Protein 1RYO (pdb70)

CATH classification: 3.40.190.10 (+1 more: 3.40.190.10)

Organism: Homo sapiens (NCBI:txid9606)

InterPro domains:
  IPR001156 Transferrin-like domain [PF00405] (25-347)
  IPR001156 Transferrin-like domain [PF00405] (361-683)
  IPR001156 Transferrin-like domain [PR00422] (58-76)
  IPR001156 Transferrin-like domain [PR00422] (76-90)
  IPR001156 Transferrin-like domain [PR00422] (112-124)
  IPR001156 Transferrin-like domain [PR00422] (131-154)
  IPR001156 Transferrin-like domain [PR00422] (165-181)
  IPR001156 Transferrin-like domain [PR00422] (204-225)
  IPR001156 Transferrin-like domain [PR00422] (242-256)
  IPR001156 Transferrin-like domain [PR00422] (258-276)
  IPR001156 Transferrin-like domain [PR00422] (310-328)
  IPR001156 Transferrin-like domain [PR00422] (331-347)
  IPR001156 Transferrin-like domain [PS51408] (25-347)
  IPR001156 Transferrin-like domain [P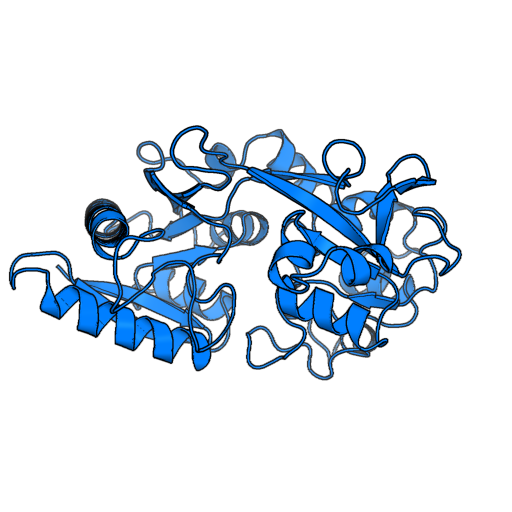S51408] (361-683)
  IPR001156 Transferrin-like domain [SM00094] (25-360)
  IPR001156 Transferrin-like domain [SM00094] (361-687)
  IPR016357 Transferrin [PIRSF002549] (1-696)
  IPR018195 Transferrin family, iron binding site [PS00205] (114-123)
  IPR018195 Transferrin family, iron binding site [PS00206] (207-223)
  IPR018195 Transferrin family, iron binding site [PS00206] (536-551)

Structure (mmCIF, N/CA/C/O backbone):
data_1RYO
#
_entry.id   1RYO
#
_cell.length_a   44.092
_cell.length_b   57.252
_cell.length_c   135.988
_cell.angle_alpha   90.00
_cell.angle_beta   90.00
_cell.angle_gamma   90.00
#
_symmetry.space_group_name_H-M   'P 21 21 21'
#
loop_
_entity.id
_entity.type
_entity.pdbx_description
1 polymer Serotransferrin
2 non-polymer 'OXALATE ION'
3 non-polymer 'FE (III) ION'
4 water water
#
loop_
_atom_site.group_PDB
_atom_site.id
_atom_site.type_symbol
_atom_site.label_atom_id
_atom_site.label_alt_id
_atom_site.label_comp_id
_atom_site.label_asym_id
_atom_site.label_entity_id
_atom_site.label_seq_id
_atom_site.pdbx_PDB_ins_code
_atom_site.Cartn_x
_atom_site.Cartn_y
_atom_site.Cartn_z
_atom_site.occupancy
_atom_site.B_iso_or_equiv
_atom_site.auth_seq_id
_atom_site.auth_comp_id
_atom_site.auth_asym_id
_atom_site.auth_atom_id
_atom_site.pdbx_PDB_model_num
ATOM 1 N N . LYS A 1 4 ? 30.448 29.003 60.654 1.00 18.33 4 LYS A N 1
ATOM 2 C CA . LYS A 1 4 ? 29.546 30.104 60.213 1.00 17.70 4 LYS A CA 1
ATOM 3 C C . LYS A 1 4 ? 30.039 30.750 58.922 1.00 16.63 4 LYS A C 1
ATOM 4 O O . LYS A 1 4 ? 31.021 30.304 58.328 1.00 16.85 4 LYS A O 1
ATOM 10 N N . THR A 1 5 ? 29.354 31.807 58.495 1.00 15.08 5 THR A N 1
ATOM 11 C CA . THR A 1 5 ? 29.707 32.501 57.263 1.00 13.21 5 THR A CA 1
ATOM 12 C C . THR A 1 5 ? 30.223 33.915 57.490 1.00 11.87 5 THR A C 1
ATOM 13 O O . THR A 1 5 ? 29.604 34.712 58.193 1.00 12.13 5 THR A O 1
ATOM 17 N N . VAL A 1 6 ? 31.365 34.216 56.882 1.00 10.03 6 VAL A N 1
ATOM 18 C CA . VAL A 1 6 ? 31.970 35.537 56.978 1.00 8.63 6 VAL A CA 1
ATOM 19 C C . VAL A 1 6 ? 31.497 36.352 55.778 1.00 7.61 6 VAL A C 1
ATOM 20 O O . VAL A 1 6 ? 31.693 35.951 54.627 1.00 7.63 6 VAL A O 1
ATOM 24 N N . ARG A 1 7 ? 30.858 37.486 56.045 1.00 7.06 7 ARG A N 1
ATOM 25 C CA . ARG A 1 7 ? 30.380 38.355 54.981 1.00 7.01 7 ARG A CA 1
ATOM 26 C C . ARG A 1 7 ? 31.522 39.298 54.618 1.00 6.27 7 ARG A C 1
ATOM 27 O O . ARG A 1 7 ? 31.837 40.228 55.367 1.00 6.45 7 ARG A O 1
ATOM 35 N N . TRP A 1 8 ? 32.149 39.044 53.472 1.00 6.00 8 TRP A N 1
ATOM 36 C CA . TRP A 1 8 ? 33.270 39.859 53.022 1.00 5.97 8 TRP A CA 1
ATOM 37 C C . TRP A 1 8 ? 32.791 41.042 52.202 1.00 5.99 8 TRP A C 1
ATOM 38 O O . TRP A 1 8 ? 31.915 40.900 51.350 1.00 7.33 8 TRP A O 1
ATOM 49 N N . CYS A 1 9 ? 33.372 42.211 52.447 1.00 5.47 9 CYS A N 1
ATOM 50 C CA . CYS A 1 9 ? 32.981 43.401 51.710 1.00 6.10 9 CYS A CA 1
ATOM 51 C C . CYS A 1 9 ? 33.894 43.630 50.518 1.00 5.58 9 CYS A C 1
ATOM 52 O O . CYS A 1 9 ? 35.089 43.887 50.679 1.00 6.53 9 CYS A O 1
ATOM 55 N N . ALA A 1 10 ? 33.319 43.520 49.325 1.00 5.86 10 ALA A N 1
ATOM 56 C CA . ALA A 1 10 ? 34.051 43.718 48.080 1.00 5.83 10 ALA A CA 1
ATOM 57 C C . ALA A 1 10 ? 33.729 45.101 47.527 1.00 6.24 10 ALA A C 1
ATOM 58 O O . ALA A 1 10 ? 32.560 45.494 47.462 1.00 7.51 10 ALA A O 1
ATOM 60 N N . VAL A 1 11 ? 34.761 45.831 47.120 1.00 6.01 11 VAL A N 1
ATOM 61 C CA . VAL A 1 11 ? 34.572 47.169 46.587 1.00 5.81 11 VAL A CA 1
ATOM 62 C C . VAL A 1 11 ? 34.598 47.159 45.062 1.00 5.75 11 VAL A C 1
ATOM 63 O O . VAL A 1 11 ? 35.638 46.938 44.441 1.00 5.60 11 VAL A O 1
ATOM 67 N N . SER A 1 12 ? 33.426 47.395 44.486 1.00 5.89 12 SER A N 1
ATOM 68 C CA . SER A 1 12 ? 33.182 47.435 43.050 1.00 6.46 12 SER A CA 1
ATOM 69 C C . SER A 1 12 ? 33.214 46.061 42.374 1.00 6.46 12 SER A C 1
ATOM 70 O O . SER A 1 12 ? 33.472 45.036 43.009 1.00 6.02 12 SER A O 1
ATOM 73 N N . GLU A 1 13 ? 32.955 46.059 41.071 1.00 7.03 13 GLU A N 1
ATOM 74 C CA . GLU A 1 13 ? 32.844 44.833 40.286 1.00 7.36 13 GLU A CA 1
ATOM 75 C C . GLU A 1 13 ? 34.005 43.855 40.191 1.00 6.81 13 GLU A C 1
ATOM 76 O O . GLU A 1 13 ? 33.783 42.646 40.208 1.00 6.38 13 GLU A O 1
ATOM 82 N N . HIS A 1 14 ? 35.232 44.349 40.068 1.00 6.09 14 HIS A N 1
ATOM 83 C CA . HIS A 1 14 ? 36.372 43.444 39.959 1.00 6.00 14 HIS A CA 1
ATOM 84 C C . HIS A 1 14 ? 36.517 42.634 41.242 1.00 5.10 14 HIS A C 1
ATOM 85 O O . HIS A 1 14 ? 36.665 41.408 41.203 1.00 5.26 14 HIS A O 1
ATOM 92 N N . GLU A 1 15 ? 36.466 43.315 42.382 1.00 5.14 15 GLU A N 1
ATOM 93 C CA . GLU A 1 15 ? 36.576 42.623 43.658 1.00 5.21 15 GLU A CA 1
ATOM 94 C C . GLU A 1 15 ? 35.384 41.695 43.872 1.00 5.31 15 GLU A C 1
ATOM 95 O O . GLU A 1 15 ? 35.530 40.620 44.450 1.00 5.32 15 GLU A O 1
ATOM 101 N N . ALA A 1 16 ? 34.204 42.107 43.415 1.00 5.37 16 ALA A N 1
ATOM 102 C CA . ALA A 1 16 ? 33.010 41.275 43.571 1.00 5.71 16 ALA A CA 1
ATOM 103 C C . ALA A 1 16 ? 33.191 39.961 42.811 1.00 5.68 16 ALA A C 1
ATOM 104 O O . ALA A 1 16 ? 32.826 38.888 43.296 1.00 5.80 16 ALA A O 1
ATOM 106 N N . THR A 1 17 ? 33.758 40.050 41.614 1.00 5.44 17 THR A N 1
ATOM 107 C CA . THR A 1 17 ? 33.998 38.865 40.807 1.00 5.64 17 THR A CA 1
ATOM 108 C C . THR A 1 17 ? 34.981 37.942 41.529 1.00 5.29 17 THR A C 1
ATOM 109 O O . THR A 1 17 ? 34.754 36.737 41.637 1.00 5.57 17 THR A O 1
ATOM 113 N N . LYS A 1 18 ? 36.074 38.503 42.036 1.00 5.30 18 LYS A N 1
ATOM 114 C CA . LYS A 1 18 ? 37.053 37.687 42.745 1.00 5.26 18 LYS A CA 1
ATOM 115 C C . LYS A 1 18 ? 36.448 37.099 44.018 1.00 5.28 18 LYS A C 1
ATOM 116 O O . LYS A 1 18 ? 36.735 35.955 44.374 1.00 5.57 18 LYS A O 1
ATOM 122 N N . CYS A 1 19 ? 35.610 37.878 44.700 1.00 5.37 19 CYS A N 1
ATOM 123 C CA . CYS A 1 19 ? 34.977 37.407 45.928 1.00 6.49 19 CYS A CA 1
ATOM 124 C C . CYS A 1 19 ? 34.052 36.221 45.645 1.00 6.59 19 CYS A C 1
ATOM 125 O O . CYS A 1 19 ? 33.980 35.277 46.433 1.00 6.68 19 CYS A O 1
ATOM 128 N N . GLN A 1 20 ? 33.340 36.281 44.522 1.00 7.16 20 GLN A N 1
ATOM 129 C CA . GLN A 1 20 ? 32.447 35.198 44.118 1.00 7.93 20 GLN A CA 1
ATOM 130 C C . GLN A 1 20 ? 33.271 33.934 43.875 1.00 7.24 20 GLN A C 1
ATOM 131 O O . GLN A 1 20 ? 32.879 32.833 44.272 1.00 7.30 20 GLN A O 1
ATOM 137 N N . SER A 1 21 ? 34.415 34.096 43.220 1.00 7.32 21 SER A N 1
ATOM 138 C CA . SER A 1 21 ? 35.296 32.965 42.955 1.00 7.31 21 SER A CA 1
ATOM 139 C C . SER A 1 21 ? 35.850 32.403 44.265 1.00 7.13 21 SER A C 1
ATOM 140 O O . SER A 1 21 ? 35.978 31.193 44.426 1.00 7.08 21 SER A O 1
ATOM 143 N N . PHE A 1 22 ? 36.185 33.295 45.192 1.00 6.97 22 PHE A N 1
ATOM 144 C CA . PHE A 1 22 ? 36.713 32.916 46.503 1.00 7.24 22 PHE A CA 1
ATOM 145 C C . PHE A 1 22 ? 35.675 32.029 47.199 1.00 7.31 22 PHE A C 1
ATOM 146 O O . PHE A 1 22 ? 35.995 30.945 47.696 1.00 7.69 22 PHE A O 1
ATOM 154 N N . ARG A 1 23 ? 34.427 32.483 47.200 1.00 7.52 23 ARG A N 1
ATOM 155 C CA . ARG A 1 23 ? 33.327 31.737 47.803 1.00 8.43 23 ARG A CA 1
ATOM 156 C C . ARG A 1 23 ? 33.161 30.365 47.148 1.00 8.60 23 ARG A C 1
ATOM 157 O O . ARG A 1 23 ? 33.087 29.346 47.835 1.00 8.77 23 ARG A O 1
ATOM 165 N N . ASP A 1 24 ? 33.102 30.346 45.819 1.00 8.95 24 ASP A N 1
ATOM 166 C CA . ASP A 1 24 ? 32.921 29.098 45.083 1.00 10.00 24 ASP A CA 1
ATOM 167 C C . ASP A 1 24 ? 34.050 28.090 45.273 1.00 9.89 24 ASP A C 1
ATOM 168 O O . ASP A 1 24 ? 33.801 26.902 45.480 1.00 9.84 24 ASP A O 1
ATOM 173 N N . HIS A 1 25 ? 35.292 28.553 45.198 1.00 9.67 25 HIS A N 1
ATOM 174 C CA . HIS A 1 25 ? 36.423 27.653 45.358 1.00 9.90 25 HIS A CA 1
ATOM 175 C C . HIS A 1 25 ? 36.568 27.149 46.789 1.00 10.10 25 HIS A C 1
ATOM 176 O O . HIS A 1 25 ? 36.954 26.002 47.007 1.00 10.29 25 HIS A O 1
ATOM 183 N N . MET A 1 26 ? 36.260 27.992 47.769 1.00 10.65 26 MET A N 1
ATOM 184 C CA . MET A 1 26 ? 36.345 27.553 49.156 1.00 11.55 26 MET A CA 1
ATOM 185 C C . MET A 1 26 ? 35.317 26.446 49.375 1.00 12.54 26 MET A C 1
ATOM 186 O O . MET A 1 26 ? 35.605 25.434 50.012 1.00 12.86 26 MET A O 1
ATOM 191 N N . LYS A 1 27 ? 34.120 26.635 48.830 1.00 13.38 27 LYS A N 1
ATOM 192 C CA . LYS A 1 27 ? 33.062 25.640 48.973 1.00 14.70 27 LYS A CA 1
ATOM 193 C C . LYS A 1 27 ? 33.411 24.318 48.289 1.00 15.04 27 LYS A C 1
ATOM 194 O O . LYS A 1 27 ? 32.877 23.268 48.650 1.00 15.22 27 LYS A O 1
ATOM 200 N N . SER A 1 28 ? 34.316 24.366 47.316 1.00 15.48 28 SER A N 1
ATOM 201 C CA . SER A 1 28 ? 34.709 23.162 46.592 1.00 16.33 28 SER A CA 1
ATOM 202 C C . SER A 1 28 ? 35.748 22.329 47.340 1.00 16.97 28 SER A C 1
ATOM 203 O O . SER A 1 28 ? 35.946 21.156 47.022 1.00 17.20 28 SER A O 1
ATOM 206 N N . VAL A 1 29 ? 36.408 22.922 48.332 1.00 17.74 29 VAL A N 1
ATOM 207 C CA . VAL A 1 29 ? 37.426 22.195 49.089 1.00 18.91 29 VAL A CA 1
ATOM 208 C C . VAL A 1 29 ? 37.172 22.176 50.595 1.00 19.81 29 VAL A C 1
ATOM 209 O O . VAL A 1 29 ? 37.819 21.424 51.328 1.00 20.11 29 VAL A O 1
ATOM 213 N N . ILE A 1 30 ? 36.231 22.998 51.050 1.00 21.03 30 ILE A N 1
ATOM 214 C CA . ILE A 1 30 ? 35.889 23.072 52.467 1.00 22.21 30 ILE A CA 1
ATOM 215 C C . ILE A 1 30 ? 34.577 22.339 52.744 1.00 23.12 30 ILE A C 1
ATOM 216 O O . ILE A 1 30 ? 33.610 22.473 51.992 1.00 23.37 30 ILE A O 1
ATOM 221 N N . PRO A 1 31 ? 34.528 21.551 53.830 1.00 23.98 31 PRO A N 1
ATOM 222 C CA . PRO A 1 31 ? 33.318 20.805 54.192 1.00 24.59 31 PRO A CA 1
ATOM 223 C C . PRO A 1 31 ? 32.168 21.735 54.578 1.00 25.07 31 PRO A C 1
ATOM 224 O O . PRO A 1 31 ? 32.389 22.891 54.943 1.00 25.24 31 PRO A O 1
ATOM 228 N N . SER A 1 32 ? 30.945 21.222 54.498 1.00 25.62 32 SER A N 1
ATOM 229 C CA . SER A 1 32 ? 29.755 22.003 54.823 1.00 25.95 32 SER A CA 1
ATOM 230 C C . SER A 1 32 ? 29.791 22.598 56.228 1.00 25.87 32 SER A C 1
ATOM 231 O O . SER A 1 32 ? 29.093 23.571 56.514 1.00 26.26 32 SER A O 1
ATOM 234 N N . ASP A 1 33 ? 30.604 22.013 57.102 1.00 25.69 33 ASP A N 1
ATOM 235 C CA . ASP A 1 33 ? 30.719 22.490 58.475 1.00 25.35 33 ASP A CA 1
ATOM 236 C C . ASP A 1 33 ? 31.942 23.384 58.674 1.00 24.72 33 ASP A C 1
ATOM 237 O O . ASP A 1 33 ? 32.242 23.802 59.793 1.00 24.86 33 ASP A O 1
ATOM 242 N N . GLY A 1 34 ? 32.641 23.678 57.582 1.00 23.80 34 GLY A N 1
ATOM 243 C CA . GLY A 1 34 ? 33.819 24.522 57.661 1.00 22.37 34 GLY A CA 1
ATOM 244 C C . GLY A 1 34 ? 33.496 25.984 57.415 1.00 21.27 34 GLY A C 1
ATOM 245 O O . GLY A 1 34 ? 32.334 26.333 57.221 1.00 21.18 34 GLY A O 1
ATOM 246 N N . PRO A 1 35 ? 34.505 26.868 57.413 1.00 20.39 35 PRO A N 1
ATOM 247 C CA . PRO A 1 35 ? 34.271 28.296 57.182 1.00 19.46 35 PRO A CA 1
ATOM 248 C C . PRO A 1 35 ? 33.860 28.606 55.746 1.00 18.28 35 PRO A C 1
ATOM 249 O O . PRO A 1 35 ? 34.398 28.036 54.797 1.00 18.47 35 PRO A O 1
ATOM 253 N N . SER A 1 36 ? 32.895 29.507 55.595 1.00 16.95 36 SER A N 1
ATOM 254 C CA . SER A 1 36 ? 32.430 29.903 54.274 1.00 15.60 36 SER A CA 1
ATOM 255 C C . SER A 1 36 ? 32.461 31.419 54.156 1.00 14.44 36 SER A C 1
ATOM 256 O O . SER A 1 36 ? 32.545 32.130 55.161 1.00 13.78 36 SER A O 1
ATOM 259 N N . VAL A 1 37 ? 32.396 31.910 52.925 1.00 13.34 37 VAL A N 1
ATOM 260 C CA . VAL A 1 37 ? 32.428 33.345 52.690 1.00 13.01 37 VAL A CA 1
ATOM 261 C C . VAL A 1 37 ? 31.264 33.773 51.815 1.00 12.21 37 VAL A C 1
ATOM 262 O O . VAL A 1 37 ? 30.891 33.076 50.870 1.00 12.86 37 VAL A O 1
ATOM 266 N N . ALA A 1 38 ? 30.694 34.924 52.149 1.00 11.63 38 ALA A N 1
ATOM 267 C CA . ALA A 1 38 ? 29.593 35.504 51.397 1.00 11.27 38 ALA A CA 1
ATOM 268 C C . ALA A 1 38 ? 30.112 36.858 50.932 1.00 10.97 38 ALA A C 1
ATOM 269 O O . ALA A 1 38 ? 31.002 37.433 51.562 1.00 11.56 38 ALA A O 1
ATOM 271 N N . CYS A 1 39 ? 29.566 37.374 49.839 1.00 9.99 39 CYS A N 1
ATOM 272 C CA . CYS A 1 39 ? 30.036 38.648 49.318 1.00 9.88 39 CYS A CA 1
ATOM 273 C C . CYS A 1 39 ? 29.013 39.774 49.379 1.00 9.62 39 CYS A C 1
ATOM 274 O O . CYS A 1 39 ? 27.860 39.612 48.979 1.00 10.62 39 CYS A O 1
ATOM 277 N N . VAL A 1 40 ? 29.457 40.911 49.907 1.00 9.07 40 VAL A N 1
ATOM 278 C CA . VAL A 1 40 ? 28.639 42.112 50.019 1.00 9.43 40 VAL A CA 1
ATOM 279 C C . VAL A 1 40 ? 29.371 43.178 49.200 1.00 9.21 40 VAL A C 1
ATOM 280 O O . VAL A 1 40 ? 30.479 43.587 49.552 1.00 9.77 40 VAL A O 1
ATOM 284 N N . LYS A 1 41 ? 28.756 43.620 48.108 1.00 8.69 41 LYS A N 1
ATOM 285 C CA . LYS A 1 41 ? 29.382 44.607 47.230 1.00 9.01 41 LYS A CA 1
ATOM 286 C C . LYS A 1 41 ? 29.076 46.054 47.604 1.00 8.98 41 LYS A C 1
ATOM 287 O O . LYS A 1 41 ? 27.923 46.416 47.844 1.00 9.91 41 LYS A O 1
ATOM 293 N N . LYS A 1 42 ? 30.125 46.872 47.652 1.00 8.17 42 LYS A N 1
ATOM 294 C CA . LYS A 1 42 ? 30.012 48.292 47.979 1.00 8.39 42 LYS A CA 1
ATOM 295 C C . LYS A 1 42 ? 30.798 49.114 46.958 1.00 8.06 42 LYS A C 1
ATOM 296 O O . LYS A 1 42 ? 31.663 48.587 46.258 1.00 8.51 42 LYS A O 1
ATOM 302 N N . ALA A 1 43 ? 30.499 50.407 46.879 1.00 8.63 43 ALA A N 1
ATOM 303 C CA . ALA A 1 43 ? 31.168 51.288 45.928 1.00 8.43 43 ALA A CA 1
ATOM 304 C C . ALA A 1 43 ? 32.485 51.869 46.436 1.00 8.10 43 ALA A C 1
ATOM 305 O O . ALA A 1 43 ? 33.303 52.334 45.642 1.00 7.83 43 ALA A O 1
ATOM 307 N N . SER A 1 44 ? 32.690 51.844 47.749 1.00 7.85 44 SER A N 1
ATOM 308 C CA . SER A 1 44 ? 33.907 52.391 48.344 1.00 8.35 44 SER A CA 1
ATOM 309 C C . SER A 1 44 ? 34.214 51.719 49.677 1.00 7.76 44 SER A C 1
ATOM 310 O O . SER A 1 44 ? 33.318 51.168 50.317 1.00 8.30 44 SER A O 1
ATOM 313 N N . TYR A 1 45 ? 35.476 51.758 50.100 1.00 7.18 45 TYR A N 1
ATOM 314 C CA . TYR A 1 45 ? 35.848 51.144 51.373 1.00 6.72 45 TYR A CA 1
ATOM 315 C C . TYR A 1 45 ? 35.110 51.834 52.521 1.00 6.70 45 TYR A C 1
ATOM 316 O O . TYR A 1 45 ? 34.885 51.235 53.571 1.00 6.78 45 TYR A O 1
ATOM 325 N N . LEU A 1 46 ? 34.748 53.099 52.323 1.00 6.77 46 LEU A N 1
ATOM 326 C CA . LEU A 1 46 ? 34.030 53.847 53.348 1.00 7.48 46 LEU A CA 1
ATOM 327 C C . LEU A 1 46 ? 32.686 53.198 53.639 1.00 6.98 46 LEU A C 1
ATOM 328 O O . LEU A 1 46 ? 32.256 53.128 54.796 1.00 7.52 46 LEU A O 1
ATOM 333 N N . ASP A 1 47 ? 32.018 52.737 52.586 1.00 6.30 47 ASP A N 1
ATOM 334 C CA . ASP A 1 47 ? 30.734 52.073 52.741 1.00 6.25 47 ASP A CA 1
ATOM 335 C C . ASP A 1 47 ? 30.936 50.726 53.433 1.00 5.91 47 ASP A C 1
ATOM 336 O O . ASP A 1 47 ? 30.057 50.257 54.156 1.00 6.23 47 ASP A O 1
ATOM 341 N N . CYS A 1 48 ? 32.085 50.097 53.200 1.00 5.36 48 CYS A N 1
ATOM 342 C CA . CYS A 1 48 ? 32.391 48.823 53.841 1.00 5.54 48 CYS A CA 1
ATOM 343 C C . CYS A 1 48 ? 32.550 49.009 55.346 1.00 5.26 48 CYS A C 1
ATOM 344 O O . CYS A 1 48 ? 32.036 48.217 56.139 1.00 5.33 48 CYS A O 1
ATOM 347 N N . ILE A 1 49 ? 33.271 50.051 55.740 1.00 5.33 49 ILE A N 1
ATOM 348 C CA . ILE A 1 49 ? 33.477 50.331 57.155 1.00 6.27 49 ILE A CA 1
ATOM 349 C C . ILE A 1 49 ? 32.122 50.529 57.842 1.00 6.59 49 ILE A C 1
ATOM 350 O O . ILE A 1 49 ? 31.858 49.961 58.907 1.00 6.80 49 ILE A O 1
ATOM 355 N N . ARG A 1 50 ? 31.256 51.320 57.221 1.00 6.88 50 ARG A N 1
ATOM 356 C CA . ARG A 1 50 ? 29.937 51.574 57.782 1.00 7.88 50 ARG A CA 1
ATOM 357 C C . ARG A 1 50 ? 29.112 50.291 57.865 1.00 7.13 50 ARG A C 1
ATOM 358 O O . ARG A 1 50 ? 28.428 50.049 58.864 1.00 7.06 50 ARG A O 1
ATOM 366 N N . ALA A 1 51 ? 29.181 49.472 56.822 1.00 6.87 51 ALA A N 1
ATOM 367 C CA . ALA A 1 51 ? 28.435 48.221 56.785 1.00 6.60 51 ALA A CA 1
ATOM 368 C C . ALA A 1 51 ? 28.861 47.283 57.911 1.00 6.24 51 ALA A C 1
ATOM 369 O O . ALA A 1 51 ? 28.021 46.657 58.556 1.00 6.93 51 ALA A O 1
ATOM 371 N N . ILE A 1 52 ? 30.163 47.182 58.150 1.00 5.80 52 ILE A N 1
ATOM 372 C CA . ILE A 1 52 ? 30.652 46.309 59.208 1.00 5.69 52 ILE A CA 1
ATOM 373 C C . ILE A 1 52 ? 30.167 46.819 60.565 1.00 5.59 52 ILE A C 1
ATOM 374 O O . ILE A 1 52 ? 29.694 46.041 61.394 1.00 5.84 52 ILE A O 1
ATOM 379 N N . ALA A 1 53 ? 30.252 48.124 60.788 1.00 5.52 53 ALA A N 1
ATOM 380 C CA . ALA A 1 53 ? 29.790 48.686 62.051 1.00 6.23 53 ALA A CA 1
ATOM 381 C C . ALA A 1 53 ? 28.286 48.468 62.235 1.00 6.79 53 ALA A C 1
ATOM 382 O O . ALA A 1 53 ? 27.809 48.295 63.363 1.00 7.27 53 ALA A O 1
ATOM 384 N N . ALA A 1 54 ? 27.548 48.468 61.127 1.00 6.92 54 ALA A N 1
ATOM 385 C CA . ALA A 1 54 ? 26.098 48.288 61.156 1.00 7.12 54 ALA A CA 1
ATOM 386 C C . ALA A 1 54 ? 25.654 46.825 61.121 1.00 7.07 54 ALA A C 1
ATOM 387 O O . ALA A 1 54 ? 24.463 46.542 61.010 1.00 7.74 54 ALA A O 1
ATOM 389 N N . ASN A 1 55 ? 26.609 45.904 61.209 1.00 6.79 55 ASN A N 1
ATOM 390 C CA . ASN A 1 55 ? 26.320 44.473 61.195 1.00 7.00 55 ASN A CA 1
ATOM 391 C C . ASN A 1 55 ? 25.681 44.015 59.882 1.00 7.25 55 ASN A C 1
ATOM 392 O O . ASN A 1 55 ? 24.811 43.139 59.864 1.00 7.86 55 ASN A O 1
ATOM 397 N N . GLU A 1 56 ? 26.136 44.614 58.784 1.00 7.68 56 GLU A N 1
ATOM 398 C CA . GLU A 1 56 ? 25.654 44.281 57.445 1.00 8.14 56 GLU A CA 1
ATOM 399 C C . GLU A 1 56 ? 26.755 43.559 56.661 1.00 7.72 56 GLU A C 1
ATOM 400 O O . GLU A 1 56 ? 26.531 43.058 55.560 1.00 8.84 56 GLU A O 1
ATOM 406 N N . ALA A 1 57 ? 27.948 43.515 57.246 1.00 6.94 57 ALA A N 1
ATOM 407 C CA . ALA A 1 57 ? 29.103 42.836 56.664 1.00 6.26 57 ALA A CA 1
ATOM 408 C C . ALA A 1 57 ? 30.034 42.538 57.836 1.00 5.52 57 ALA A C 1
ATOM 409 O O . ALA A 1 57 ? 29.852 43.089 58.927 1.00 5.60 57 ALA A O 1
ATOM 411 N N . ASP A 1 58 ? 31.032 41.685 57.622 1.00 5.10 58 ASP A N 1
ATOM 412 C CA . ASP A 1 58 ? 31.932 41.314 58.706 1.00 5.32 58 ASP A CA 1
ATOM 413 C C . ASP A 1 58 ? 33.403 41.672 58.552 1.00 5.04 58 ASP A C 1
ATOM 414 O O . ASP A 1 58 ? 34.074 41.946 59.550 1.00 5.49 58 ASP A O 1
ATOM 419 N N . ALA A 1 59 ? 33.909 41.675 57.321 1.00 5.41 59 ALA A N 1
ATOM 420 C CA . ALA A 1 59 ? 35.330 41.917 57.118 1.00 5.10 59 ALA A CA 1
ATOM 421 C C . ALA A 1 59 ? 35.698 42.646 55.841 1.00 4.94 59 ALA A C 1
ATOM 422 O O . ALA A 1 59 ? 35.004 42.554 54.831 1.00 4.96 59 ALA A O 1
ATOM 424 N N . VAL A 1 60 ? 36.814 43.363 55.904 1.00 4.69 60 VAL A N 1
ATOM 425 C CA . VAL A 1 60 ? 37.363 44.071 54.755 1.00 4.56 60 VAL A CA 1
ATOM 426 C C . VAL A 1 60 ? 38.839 44.337 55.041 1.00 4.18 60 VAL A C 1
ATOM 427 O O . VAL A 1 60 ? 39.216 44.593 56.186 1.00 4.36 60 VAL A O 1
ATOM 431 N N . THR A 1 61 ? 39.677 44.242 54.010 1.00 4.35 61 THR A N 1
ATOM 432 C CA . THR A 1 61 ? 41.105 44.501 54.178 1.00 4.52 61 THR A CA 1
ATOM 433 C C . THR A 1 61 ? 41.373 45.971 53.878 1.00 4.11 61 THR A C 1
ATOM 434 O O . THR A 1 61 ? 40.960 46.482 52.834 1.00 4.85 61 THR A O 1
ATOM 438 N N . LEU A 1 62 ? 42.072 46.636 54.794 1.00 4.17 62 LEU A N 1
ATOM 439 C CA . LEU A 1 62 ? 42.362 48.055 54.653 1.00 4.15 62 LEU A CA 1
ATOM 440 C C . LEU A 1 62 ? 43.824 48.433 54.764 1.00 4.47 62 LEU A C 1
ATOM 441 O O . LEU A 1 62 ? 44.579 47.852 55.543 1.00 4.55 62 LEU A O 1
ATOM 446 N N . ASP A 1 63 ? 44.202 49.436 53.978 1.00 4.55 63 ASP A N 1
ATOM 447 C CA . ASP A 1 63 ? 45.538 50.008 54.033 1.00 4.24 63 ASP A CA 1
ATOM 448 C C . ASP A 1 63 ? 45.620 50.561 55.466 1.00 4.40 63 ASP A C 1
ATOM 449 O O . ASP A 1 63 ? 44.602 50.957 56.042 1.00 4.34 63 ASP A O 1
ATOM 454 N N . ALA A 1 64 ? 46.819 50.596 56.038 1.00 5.07 64 ALA A N 1
ATOM 455 C CA . ALA A 1 64 ? 46.981 51.051 57.421 1.00 5.13 64 ALA A CA 1
ATOM 456 C C . ALA A 1 64 ? 46.451 52.450 57.727 1.00 5.26 64 ALA A C 1
ATOM 457 O O . ALA A 1 64 ? 45.983 52.706 58.836 1.00 5.18 64 ALA A O 1
ATOM 459 N N . GLY A 1 65 ? 46.536 53.361 56.765 1.00 5.40 65 GLY A N 1
ATOM 460 C CA . GLY A 1 65 ? 46.015 54.695 56.999 1.00 5.69 65 GLY A CA 1
ATOM 461 C C . GLY A 1 65 ? 44.510 54.628 57.198 1.00 5.34 65 GLY A C 1
ATOM 462 O O . GLY A 1 65 ? 43.935 55.364 58.005 1.00 6.18 65 GLY A O 1
ATOM 463 N N . LEU A 1 66 ? 43.867 53.731 56.458 1.00 5.19 66 LEU A N 1
ATOM 464 C CA . LEU A 1 66 ? 42.422 53.561 56.543 1.00 5.77 66 LEU A CA 1
ATOM 465 C C . LEU A 1 66 ? 42.042 52.769 57.796 1.00 6.07 66 LEU A C 1
ATOM 466 O O . LEU A 1 66 ? 40.937 52.921 58.323 1.00 6.74 66 LEU A O 1
ATOM 471 N N . VAL A 1 67 ? 42.956 51.928 58.274 1.00 6.25 67 VAL A N 1
ATOM 472 C CA . VAL A 1 67 ? 42.710 51.167 59.497 1.00 7.22 67 VAL A CA 1
ATOM 473 C C . VAL A 1 67 ? 42.559 52.187 60.625 1.00 7.56 67 VAL A C 1
ATOM 474 O O . VAL A 1 67 ? 41.683 52.061 61.483 1.00 7.85 67 VAL A O 1
ATOM 478 N N . TYR A 1 68 ? 43.412 53.206 60.611 1.00 7.61 68 TYR A N 1
ATOM 479 C CA . TYR A 1 68 ? 43.343 54.253 61.618 1.00 8.70 68 TYR A CA 1
ATOM 480 C C . TYR A 1 68 ? 41.969 54.920 61.546 1.00 8.68 68 TYR A C 1
ATOM 481 O O . TYR A 1 68 ? 41.279 55.050 62.559 1.00 8.92 68 TYR A O 1
ATOM 490 N N . ASP A 1 69 ? 41.571 55.339 60.347 1.00 8.76 69 ASP A N 1
ATOM 491 C CA . ASP A 1 69 ? 40.278 55.988 60.160 1.00 9.21 69 ASP A CA 1
ATOM 492 C C . ASP A 1 69 ? 39.113 55.121 60.633 1.00 8.71 69 ASP A C 1
ATOM 493 O O . ASP A 1 69 ? 38.165 55.627 61.231 1.00 8.80 69 ASP A O 1
ATOM 498 N N . ALA A 1 70 ? 39.187 53.820 60.359 1.00 8.22 70 ALA A N 1
ATOM 499 C CA . ALA A 1 70 ? 38.128 52.886 60.734 1.00 8.11 70 ALA A CA 1
ATOM 500 C C . ALA A 1 70 ? 37.976 52.719 62.239 1.00 8.40 70 ALA A C 1
ATOM 501 O O . ALA A 1 70 ? 36.918 52.318 62.726 1.00 8.45 70 ALA A O 1
ATOM 503 N N . TYR A 1 71 ? 39.040 53.023 62.971 1.00 9.09 71 TYR A N 1
ATOM 504 C CA . TYR A 1 71 ? 39.025 52.899 64.420 1.00 10.46 71 TYR A CA 1
ATOM 505 C C . TYR A 1 71 ? 38.308 54.071 65.086 1.00 10.46 71 TYR A C 1
ATOM 506 O O . TYR A 1 71 ? 37.789 53.940 66.196 1.00 11.11 71 TYR A O 1
ATOM 515 N N . LEU A 1 72 ? 38.263 55.208 64.400 1.00 11.17 72 LEU A N 1
ATOM 516 C CA . LEU A 1 72 ? 37.616 56.398 64.943 1.00 12.09 72 LEU A CA 1
ATOM 517 C C . LEU A 1 72 ? 36.109 56.222 65.103 1.00 12.35 72 LEU A C 1
ATOM 518 O O . LEU A 1 72 ? 35.484 55.428 64.401 1.00 11.73 72 LEU A O 1
ATOM 523 N N . ALA A 1 73 ? 35.529 56.963 66.040 1.00 13.00 73 ALA A N 1
ATOM 524 C CA . ALA A 1 73 ? 34.091 56.902 66.265 1.00 13.40 73 ALA A CA 1
ATOM 525 C C . ALA A 1 73 ? 33.408 57.399 64.994 1.00 13.81 73 ALA A C 1
ATOM 526 O O . ALA A 1 73 ? 33.967 58.228 64.272 1.00 14.22 73 ALA A O 1
ATOM 528 N N . PRO A 1 74 ? 32.187 56.914 64.711 1.00 14.19 74 PRO A N 1
ATOM 529 C CA . PRO A 1 74 ? 31.422 55.945 65.501 1.00 13.57 74 PRO A CA 1
ATOM 530 C C . PRO A 1 74 ? 31.562 54.493 65.038 1.00 12.54 74 PRO A C 1
ATOM 531 O O . PRO A 1 74 ? 30.758 53.643 65.412 1.00 12.59 74 PRO A O 1
ATOM 535 N N . ASN A 1 75 ? 32.581 54.207 64.234 1.00 11.04 75 ASN A N 1
ATOM 536 C CA . ASN A 1 75 ? 32.776 52.854 63.721 1.00 9.75 75 ASN A CA 1
ATOM 537 C C . ASN A 1 75 ? 33.580 51.954 64.660 1.00 9.26 75 ASN A C 1
ATOM 538 O O . ASN A 1 75 ? 33.202 50.811 64.897 1.00 9.16 75 ASN A O 1
ATOM 543 N N . ASN A 1 76 ? 34.684 52.471 65.189 1.00 8.67 76 ASN A N 1
ATOM 544 C CA . ASN A 1 76 ? 35.520 51.732 66.134 1.00 8.57 76 ASN A CA 1
ATOM 545 C C . ASN A 1 76 ? 35.880 50.302 65.729 1.00 7.73 76 ASN A C 1
ATOM 546 O O . ASN A 1 76 ? 35.822 49.387 66.552 1.00 7.69 76 ASN A O 1
ATOM 551 N N . LEU A 1 77 ? 36.260 50.099 64.471 1.00 6.47 77 LEU A N 1
ATOM 552 C CA . LEU A 1 77 ? 36.635 48.761 64.029 1.00 6.09 77 LEU A CA 1
ATOM 553 C C . LEU A 1 77 ? 38.047 48.427 64.511 1.00 5.84 77 LEU A C 1
ATOM 554 O O . LEU A 1 77 ? 38.848 49.323 64.789 1.00 6.10 77 LEU A O 1
ATOM 559 N N . LYS A 1 78 ? 38.341 47.135 64.614 1.00 6.16 78 LYS A N 1
ATOM 560 C CA . LYS A 1 78 ? 39.645 46.670 65.080 1.00 6.25 78 LYS A CA 1
ATOM 561 C C . LYS A 1 78 ? 40.345 45.770 64.073 1.00 5.90 78 LYS A C 1
ATOM 562 O O . LYS A 1 78 ? 39.696 45.027 63.334 1.00 5.53 78 LYS A O 1
ATOM 568 N N . PRO A 1 79 ? 41.687 45.829 64.030 1.00 6.06 79 PRO A N 1
ATOM 569 C CA . PRO A 1 79 ? 42.445 44.985 63.101 1.00 6.15 79 PRO A CA 1
ATOM 570 C C . PRO A 1 79 ? 42.465 43.562 63.665 1.00 5.73 79 PRO A C 1
ATOM 571 O O . PRO A 1 79 ? 42.743 43.375 64.852 1.00 6.22 79 PRO A O 1
ATOM 575 N N . VAL A 1 80 ? 42.172 42.567 62.830 1.00 5.27 80 VAL A N 1
ATOM 576 C CA . VAL A 1 80 ? 42.150 41.185 63.302 1.00 5.52 80 VAL A CA 1
ATOM 577 C C . VAL A 1 80 ? 43.087 40.209 62.580 1.00 5.29 80 VAL A C 1
ATOM 578 O O . VAL A 1 80 ? 43.525 39.224 63.177 1.00 6.05 80 VAL A O 1
ATOM 582 N N . VAL A 1 81 ? 43.386 40.462 61.309 1.00 5.41 81 VAL A N 1
ATOM 583 C CA . VAL A 1 81 ? 44.292 39.598 60.548 1.00 5.91 81 VAL A CA 1
ATOM 584 C C . VAL A 1 81 ? 45.136 40.486 59.643 1.00 6.05 81 VAL A C 1
ATOM 585 O O . VAL A 1 81 ? 44.606 41.269 58.849 1.00 7.14 81 VAL A O 1
ATOM 589 N N . ALA A 1 82 ? 46.453 40.370 59.769 1.00 5.30 82 ALA A N 1
ATOM 590 C CA . ALA A 1 82 ? 47.368 41.184 58.982 1.00 5.63 82 ALA A CA 1
ATOM 591 C C . ALA A 1 82 ? 47.981 40.455 57.798 1.00 5.11 82 ALA A C 1
ATOM 592 O O . ALA A 1 82 ? 48.212 39.247 57.844 1.00 5.10 82 ALA A O 1
ATOM 594 N N . GLU A 1 83 ? 48.225 41.198 56.725 1.00 5.33 83 GLU A N 1
ATOM 595 C CA . GLU A 1 83 ? 48.894 40.634 55.563 1.00 4.88 83 GLU A CA 1
ATOM 596 C C . GLU A 1 83 ? 50.386 40.702 55.897 1.00 5.36 83 GLU A C 1
ATOM 597 O O . GLU A 1 83 ? 50.802 41.515 56.723 1.00 5.66 83 GLU A O 1
ATOM 603 N N . PHE A 1 84 ? 51.181 39.827 55.289 1.00 5.63 84 PHE A N 1
ATOM 604 C CA . PHE A 1 84 ? 52.626 39.924 55.436 1.00 5.75 84 PHE A CA 1
ATOM 605 C C . PHE A 1 84 ? 53.185 39.784 54.026 1.00 5.84 84 PHE A C 1
ATOM 606 O O . PHE A 1 84 ? 52.567 39.157 53.158 1.00 6.18 84 PHE A O 1
ATOM 614 N N . TYR A 1 85 ? 54.334 40.408 53.801 1.00 5.79 85 TYR A N 1
ATOM 615 C CA . TYR A 1 85 ? 54.975 40.435 52.497 1.00 5.97 85 TYR A CA 1
ATOM 616 C C . TYR A 1 85 ? 56.356 39.789 52.529 1.00 6.66 85 TYR A C 1
ATOM 617 O O . TYR A 1 85 ? 56.774 39.238 53.550 1.00 6.77 85 TYR A O 1
ATOM 626 N N . GLY A 1 86 ? 57.056 39.868 51.400 1.00 7.40 86 GLY A N 1
ATOM 627 C CA . GLY A 1 86 ? 58.391 39.305 51.309 1.00 9.07 86 GLY A CA 1
ATOM 628 C C . GLY A 1 86 ? 58.366 37.839 50.938 1.00 9.91 86 GLY A C 1
ATOM 629 O O . GLY A 1 86 ? 58.443 37.482 49.764 1.00 10.86 86 GLY A O 1
ATOM 630 N N . SER A 1 87 ? 58.265 36.988 51.951 1.00 10.59 87 SER A N 1
ATOM 631 C CA . SER A 1 87 ? 58.214 35.547 51.749 1.00 12.01 87 SER A CA 1
ATOM 632 C C . SER A 1 87 ? 57.754 34.886 53.038 1.00 12.49 87 SER A C 1
ATOM 633 O O . SER A 1 87 ? 57.725 35.517 54.095 1.00 12.07 87 SER A O 1
ATOM 636 N N . LYS A 1 88 ? 57.390 33.614 52.946 1.00 13.60 88 LYS A N 1
ATOM 637 C CA . LYS A 1 88 ? 56.937 32.870 54.110 1.00 15.15 88 LYS A CA 1
ATOM 638 C C . LYS A 1 88 ? 58.099 32.649 55.076 1.00 15.86 88 LYS A C 1
ATOM 639 O O . LYS A 1 88 ? 57.907 32.606 56.290 1.00 15.60 88 LYS A O 1
ATOM 645 N N . GLU A 1 89 ? 59.304 32.526 54.526 1.00 16.86 89 GLU A N 1
ATOM 646 C CA . GLU A 1 89 ? 60.505 32.309 55.329 1.00 17.89 89 GLU A CA 1
ATOM 647 C C . GLU A 1 89 ? 60.895 33.559 56.110 1.00 17.98 89 GLU A C 1
ATOM 648 O O . GLU A 1 89 ? 61.357 33.474 57.249 1.00 18.32 89 GLU A O 1
ATOM 654 N N . ASP A 1 90 ? 60.713 34.717 55.486 1.00 17.64 90 ASP A N 1
ATOM 655 C CA . ASP A 1 90 ? 61.038 35.993 56.111 1.00 17.20 90 ASP A CA 1
ATOM 656 C C . ASP A 1 90 ? 59.854 36.942 55.942 1.00 15.67 90 ASP A C 1
ATOM 657 O O . ASP A 1 90 ? 59.880 37.845 55.102 1.00 15.86 90 ASP A O 1
ATOM 662 N N . PRO A 1 91 ? 58.795 36.743 56.740 1.00 14.33 91 PRO A N 1
ATOM 663 C CA . PRO A 1 91 ? 57.602 37.589 56.663 1.00 13.04 91 PRO A CA 1
ATOM 664 C C . PRO A 1 91 ? 57.848 39.032 57.083 1.00 11.68 91 PRO A C 1
ATOM 665 O O . PRO A 1 91 ? 58.464 39.298 58.114 1.00 12.09 91 PRO A O 1
ATOM 669 N N . GLN A 1 92 ? 57.364 39.960 56.265 1.00 9.68 92 GLN A N 1
ATOM 670 C CA . GLN A 1 92 ? 57.506 41.381 56.544 1.00 8.73 92 GLN A CA 1
ATOM 671 C C . GLN A 1 92 ? 56.125 41.948 56.830 1.00 7.88 92 GLN A C 1
ATOM 672 O O . GLN A 1 92 ? 55.230 41.849 55.989 1.00 7.89 92 GLN A O 1
ATOM 678 N N . THR A 1 93 ? 55.948 42.534 58.009 1.00 7.25 93 THR A N 1
ATOM 679 C CA . THR A 1 93 ? 54.664 43.120 58.375 1.00 7.29 93 THR A CA 1
ATOM 680 C C . THR A 1 93 ? 54.710 44.636 58.170 1.00 6.65 93 THR A C 1
ATOM 681 O O . THR A 1 93 ? 54.103 45.410 58.912 1.00 6.40 93 THR A O 1
ATOM 685 N N . PHE A 1 94 ? 55.444 45.040 57.139 1.00 6.50 94 PHE A N 1
ATOM 686 C CA . PHE A 1 94 ? 55.606 46.443 56.782 1.00 6.35 94 PHE A CA 1
ATOM 687 C C . PHE A 1 94 ? 56.033 46.487 55.323 1.00 5.62 94 PHE A C 1
ATOM 688 O O . PHE A 1 94 ? 56.370 45.457 54.743 1.00 5.56 94 PHE A O 1
ATOM 696 N N . TYR A 1 95 ? 56.006 47.678 54.735 1.00 5.08 95 TYR A N 1
ATOM 697 C CA . TYR A 1 95 ? 56.471 47.868 53.370 1.00 4.95 95 TYR A CA 1
ATOM 698 C C . TYR A 1 95 ? 57.002 49.286 53.231 1.00 5.47 95 TYR A C 1
ATOM 699 O O . TYR A 1 95 ? 56.868 50.101 54.146 1.00 5.82 95 TYR A O 1
ATOM 708 N N . TYR A 1 96 ? 57.618 49.571 52.092 1.00 5.45 96 TYR A N 1
ATOM 709 C CA . TYR A 1 96 ? 58.213 50.878 51.854 1.00 5.87 96 TYR A CA 1
ATOM 710 C C . TYR A 1 96 ? 57.398 51.773 50.935 1.00 5.60 96 TYR A C 1
ATOM 711 O O . TYR A 1 96 ? 56.948 51.341 49.875 1.00 5.79 96 TYR A O 1
ATOM 720 N N . ALA A 1 97 ? 57.216 53.020 51.353 1.00 5.43 97 ALA A N 1
ATOM 721 C CA . ALA A 1 97 ? 56.512 54.019 50.557 1.00 5.48 97 ALA A CA 1
ATOM 722 C C . ALA A 1 97 ? 57.598 54.688 49.710 1.00 5.22 97 ALA A C 1
ATOM 723 O O . ALA A 1 97 ? 58.620 55.133 50.246 1.00 5.76 97 ALA A O 1
ATOM 725 N N . VAL A 1 98 ? 57.392 54.750 48.398 1.00 5.34 98 VAL A N 1
ATOM 726 C CA . VAL A 1 98 ? 58.377 55.350 47.505 1.00 5.57 98 VAL A CA 1
ATOM 727 C C . VAL A 1 98 ? 57.725 56.337 46.551 1.00 5.81 98 VAL A C 1
ATOM 728 O O . VAL A 1 98 ? 56.501 56.382 46.432 1.00 5.93 98 VAL A O 1
ATOM 732 N N . ALA A 1 99 ? 58.552 57.137 45.886 1.00 5.39 99 ALA A N 1
ATOM 733 C CA . ALA A 1 99 ? 58.075 58.117 44.916 1.00 5.43 99 ALA A CA 1
ATOM 734 C C . ALA A 1 99 ? 58.739 57.766 43.589 1.00 5.20 99 ALA A C 1
ATOM 735 O O . ALA A 1 99 ? 59.938 57.996 43.407 1.00 6.19 99 ALA A O 1
ATOM 737 N N . VAL A 1 100 ? 57.959 57.199 42.672 1.00 5.36 100 VAL A N 1
ATOM 738 C CA . VAL A 1 100 ? 58.472 56.785 41.373 1.00 5.56 100 VAL A CA 1
ATOM 739 C C . VAL A 1 100 ? 58.322 57.897 40.344 1.00 5.68 100 VAL A C 1
ATOM 740 O O . VAL A 1 100 ? 57.289 58.572 40.278 1.00 5.28 100 VAL A O 1
ATOM 744 N N . VAL A 1 101 ? 59.376 58.087 39.556 1.00 6.10 101 VAL A N 1
ATOM 745 C CA . VAL A 1 101 ? 59.402 59.107 38.517 1.00 6.91 101 VAL A CA 1
ATOM 746 C C . VAL A 1 101 ? 60.050 58.531 37.267 1.00 7.12 101 VAL A C 1
ATOM 747 O O . VAL A 1 101 ? 60.626 57.447 37.301 1.00 7.07 101 VAL A O 1
ATOM 751 N N . LYS A 1 102 ? 59.944 59.247 36.155 1.00 8.72 102 LYS A N 1
ATOM 752 C CA . LYS A 1 102 ? 60.562 58.778 34.925 1.00 10.06 102 LYS A CA 1
ATOM 753 C C . LYS A 1 102 ? 61.997 59.279 34.864 1.00 10.84 102 LYS A C 1
ATOM 754 O O . LYS A 1 102 ? 62.307 60.377 35.329 1.00 11.05 102 LYS A O 1
ATOM 760 N N . LYS A 1 103 ? 62.875 58.456 34.306 1.00 12.04 103 LYS A N 1
ATOM 761 C CA . LYS A 1 103 ? 64.281 58.809 34.201 1.00 13.89 103 LYS A CA 1
ATOM 762 C C . LYS A 1 103 ? 64.474 60.096 33.409 1.00 14.70 103 LYS A C 1
ATOM 763 O O . LYS A 1 103 ? 63.817 60.316 32.395 1.00 14.68 103 LYS A O 1
ATOM 769 N N . ASP A 1 104 ? 65.362 60.952 33.906 1.00 15.92 104 ASP A N 1
ATOM 770 C CA . ASP A 1 104 ? 65.695 62.218 33.259 1.00 16.78 104 ASP A CA 1
ATOM 771 C C . ASP A 1 104 ? 64.611 63.301 33.226 1.00 16.29 104 ASP A C 1
ATOM 772 O O . ASP A 1 104 ? 64.717 64.248 32.445 1.00 16.77 104 ASP A O 1
ATOM 777 N N . SER A 1 105 ? 63.579 63.187 34.060 1.00 15.46 105 SER A N 1
ATOM 778 C CA . SER A 1 105 ? 62.530 64.206 34.055 1.00 14.54 105 SER A CA 1
ATOM 779 C C . SER A 1 105 ? 62.977 65.526 34.695 1.00 14.28 105 SER A C 1
ATOM 780 O O . SER A 1 105 ? 62.248 66.515 34.669 1.00 14.54 105 SER A O 1
ATOM 783 N N . GLY A 1 106 ? 64.172 65.523 35.280 1.00 14.15 106 GLY A N 1
ATOM 784 C CA . GLY A 1 106 ? 64.749 66.734 35.845 1.00 13.61 106 GLY A CA 1
ATOM 785 C C . GLY A 1 106 ? 64.283 67.429 37.111 1.00 13.19 106 GLY A C 1
ATOM 786 O O . GLY A 1 106 ? 64.284 68.661 37.161 1.00 13.98 106 GLY A O 1
ATOM 787 N N . PHE A 1 107 ? 63.891 66.678 38.135 1.00 12.19 107 PHE A N 1
ATOM 788 C CA . PHE A 1 107 ? 63.482 67.305 39.387 1.00 11.36 107 PHE A CA 1
ATOM 789 C C . PHE A 1 107 ? 63.691 66.386 40.577 1.00 10.93 107 PHE A C 1
ATOM 790 O O . PHE A 1 107 ? 63.622 65.164 40.455 1.00 10.62 107 PHE A O 1
ATOM 798 N N . GLN A 1 108 ? 63.967 66.990 41.728 1.00 10.56 108 GLN A N 1
ATOM 799 C CA . GLN A 1 108 ? 64.179 66.245 42.958 1.00 10.56 108 GLN A CA 1
ATOM 800 C C . GLN A 1 108 ? 62.975 66.450 43.874 1.00 10.23 108 GLN A C 1
ATOM 801 O O . GLN A 1 108 ? 62.050 67.192 43.546 1.00 9.62 108 GLN A O 1
ATOM 807 N N . MET A 1 109 ? 62.999 65.793 45.028 1.00 10.30 109 MET A N 1
ATOM 808 C CA . MET A 1 109 ? 61.917 65.886 46.000 1.00 10.58 109 MET A CA 1
ATOM 809 C C . MET A 1 109 ? 61.597 67.333 46.381 1.00 10.67 109 MET A C 1
ATOM 810 O O . MET A 1 109 ? 60.430 67.696 46.538 1.00 10.72 109 MET A O 1
ATOM 815 N N . ASN A 1 110 ? 62.631 68.159 46.529 1.00 10.52 110 ASN A N 1
ATOM 816 C CA . ASN A 1 110 ? 62.426 69.554 46.908 1.00 10.55 110 ASN A CA 1
ATOM 817 C C . ASN A 1 110 ? 62.029 70.456 45.742 1.00 10.49 110 ASN A C 1
ATOM 818 O O . ASN A 1 110 ? 62.020 71.679 45.873 1.00 10.87 1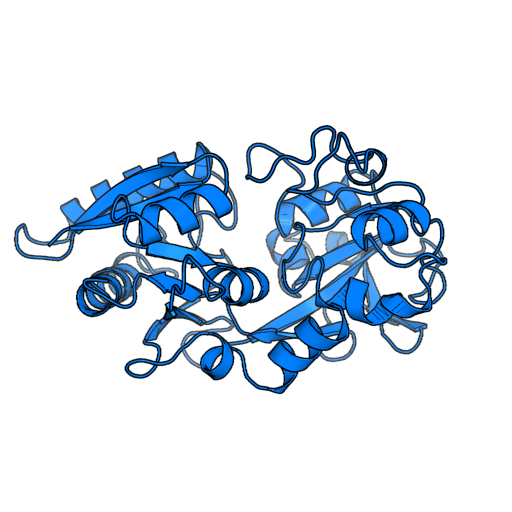10 ASN A O 1
ATOM 823 N N . GLN A 1 111 ? 61.687 69.844 44.610 1.00 9.99 111 GLN A N 1
ATOM 824 C CA . GLN A 1 111 ? 61.265 70.577 43.419 1.00 9.85 111 GLN A CA 1
ATOM 825 C C . GLN A 1 111 ? 59.921 70.050 42.909 1.00 9.09 111 GLN A C 1
ATOM 826 O O . GLN A 1 111 ? 59.589 70.196 41.731 1.00 9.59 111 GLN A O 1
ATOM 832 N N . LEU A 1 112 ? 59.147 69.438 43.799 1.00 8.70 112 LEU A N 1
ATOM 833 C CA . LEU A 1 112 ? 57.848 68.890 43.423 1.00 8.31 112 LEU A CA 1
ATOM 834 C C . LEU A 1 112 ? 56.770 69.941 43.196 1.00 7.91 112 LEU A C 1
ATOM 835 O O . LEU A 1 112 ? 55.760 69.666 42.550 1.00 8.07 112 LEU A O 1
ATOM 840 N N . ARG A 1 113 ? 56.977 71.146 43.717 1.00 8.20 113 ARG A N 1
ATOM 841 C CA . ARG A 1 113 ? 55.993 72.203 43.540 1.00 8.42 113 ARG A CA 1
ATOM 842 C C . ARG A 1 113 ? 55.753 72.429 42.050 1.00 8.08 113 ARG A C 1
ATOM 843 O O . ARG A 1 113 ? 56.699 72.571 41.276 1.00 8.43 113 ARG A O 1
ATOM 851 N N . GLY A 1 114 ? 54.487 72.434 41.648 1.00 7.73 114 GLY A N 1
ATOM 852 C CA . GLY A 1 114 ? 54.166 72.659 40.250 1.00 8.06 114 GLY A CA 1
ATOM 853 C C . GLY A 1 114 ? 54.154 71.425 39.368 1.00 7.84 114 GLY A C 1
ATOM 854 O O . GLY A 1 114 ? 53.813 71.515 38.190 1.00 7.80 114 GLY A O 1
ATOM 855 N N . LYS A 1 115 ? 54.532 70.274 39.915 1.00 7.66 115 LYS A N 1
ATOM 856 C CA . LYS A 1 115 ? 54.532 69.041 39.135 1.00 7.70 115 LYS A CA 1
ATOM 857 C C . LYS A 1 115 ? 53.163 68.383 39.259 1.00 7.18 115 LYS A C 1
ATOM 858 O O . LYS A 1 115 ? 52.331 68.817 40.055 1.00 7.57 115 LYS A O 1
ATOM 864 N N . LYS A 1 116 ? 52.920 67.345 38.465 1.00 6.78 116 LYS A N 1
ATOM 865 C CA . LYS A 1 116 ? 51.644 66.639 38.527 1.00 7.09 116 LYS A CA 1
ATOM 866 C C . LYS A 1 116 ? 51.812 65.347 39.312 1.00 6.31 116 LYS A C 1
ATOM 867 O O . LYS A 1 116 ? 52.762 64.597 39.090 1.00 6.38 116 LYS A O 1
ATOM 873 N N . SER A 1 117 ? 50.886 65.094 40.232 1.00 6.13 117 SER A N 1
ATOM 874 C CA . SER A 1 117 ? 50.982 63.931 41.108 1.00 5.76 117 SER A CA 1
ATOM 875 C C . SER A 1 117 ? 49.916 62.861 40.974 1.00 5.14 117 SER A C 1
ATOM 876 O O . SER A 1 117 ? 48.738 63.150 40.772 1.00 5.55 117 SER A O 1
ATOM 879 N N . CYS A 1 118 ? 50.353 61.614 41.109 1.00 4.58 118 CYS A N 1
ATOM 880 C CA . CYS A 1 118 ? 49.462 60.465 41.048 1.00 4.75 118 CYS A CA 1
ATOM 881 C C . CYS A 1 118 ? 49.516 59.789 42.419 1.00 4.31 118 CYS A C 1
ATOM 882 O O . CYS A 1 118 ? 50.565 59.294 42.839 1.00 5.20 118 CYS A O 1
ATOM 885 N N . HIS A 1 119 ? 48.386 59.796 43.116 1.00 4.39 119 HIS A N 1
ATOM 886 C CA . HIS A 1 119 ? 48.264 59.195 44.442 1.00 4.25 119 HIS A CA 1
ATOM 887 C C . HIS A 1 119 ? 47.381 57.955 44.374 1.00 4.26 119 HIS A C 1
ATOM 888 O O . HIS A 1 119 ? 46.464 57.887 43.563 1.00 4.39 119 HIS A O 1
ATOM 895 N N . THR A 1 120 ? 47.650 56.981 45.237 1.00 4.08 120 THR A N 1
ATOM 896 C CA . THR A 1 120 ? 46.843 55.768 45.279 1.00 4.48 120 THR A CA 1
ATOM 897 C C . THR A 1 120 ? 45.427 56.119 45.743 1.00 4.22 120 THR A C 1
ATOM 898 O O . THR A 1 120 ? 44.436 55.558 45.259 1.00 4.76 120 THR A O 1
ATOM 902 N N . GLY A 1 121 ? 45.343 57.059 46.681 1.00 4.35 121 GLY A N 1
ATOM 903 C CA . GLY A 1 121 ? 44.060 57.473 47.213 1.00 5.38 121 GLY A CA 1
ATOM 904 C C . GLY A 1 121 ? 44.235 58.277 48.484 1.00 5.53 121 GLY A C 1
ATOM 905 O O . GLY A 1 121 ? 45.243 58.161 49.187 1.00 4.92 121 GLY A O 1
ATOM 906 N N . LEU A 1 122 ? 43.244 59.110 48.771 1.00 5.91 122 LEU A N 1
ATOM 907 C CA . LEU A 1 122 ? 43.245 59.944 49.963 1.00 6.10 122 LEU A CA 1
ATOM 908 C C . LEU A 1 122 ? 43.296 59.090 51.228 1.00 5.86 122 LEU A C 1
ATOM 909 O O . LEU A 1 122 ? 42.602 58.079 51.331 1.00 6.12 122 LEU A O 1
ATOM 914 N N . GLY A 1 123 ? 44.126 59.500 52.185 1.00 5.82 123 GLY A N 1
ATOM 915 C CA . GLY A 1 123 ? 44.221 58.797 53.452 1.00 6.34 123 GLY A CA 1
ATOM 916 C C . GLY A 1 123 ? 44.995 57.496 53.494 1.00 5.71 123 GLY A C 1
ATOM 917 O O . GLY A 1 123 ? 45.076 56.861 54.541 1.00 5.82 123 GLY A O 1
ATOM 918 N N A ARG A 1 124 ? 45.561 57.089 52.362 0.56 6.22 124 ARG A N 1
ATOM 919 N N B ARG A 1 124 ? 45.573 57.102 52.364 0.44 5.95 124 ARG A N 1
ATOM 920 C CA A ARG A 1 124 ? 46.325 55.844 52.306 0.56 6.07 124 ARG A CA 1
ATOM 921 C CA B ARG A 1 124 ? 46.343 55.865 52.296 0.44 5.87 124 ARG A CA 1
ATOM 922 C C A ARG A 1 124 ? 47.794 56.092 52.666 0.56 5.73 124 ARG A C 1
ATOM 923 C C B ARG A 1 124 ? 47.801 56.103 52.679 0.44 5.54 124 ARG A C 1
ATOM 924 O O A ARG A 1 124 ? 48.332 57.177 52.432 0.56 5.88 124 ARG A O 1
ATOM 925 O O B ARG A 1 124 ? 48.337 57.192 52.474 0.44 5.52 124 ARG A O 1
ATOM 940 N N . SER A 1 125 ? 48.438 55.074 53.233 1.00 5.02 125 SER A N 1
ATOM 941 C CA . SER A 1 125 ? 49.828 55.176 53.674 1.00 4.70 125 SER A CA 1
ATOM 942 C C . SER A 1 125 ? 50.865 55.709 52.693 1.00 4.53 125 SER A C 1
ATOM 943 O O . SER A 1 125 ? 51.390 56.814 52.870 1.00 4.87 125 SER A O 1
ATOM 946 N N . ALA A 1 126 ? 51.173 54.927 51.667 1.00 4.65 126 ALA A N 1
ATOM 947 C CA . ALA A 1 126 ? 52.183 55.329 50.697 1.00 4.71 126 ALA A CA 1
ATOM 948 C C . ALA A 1 126 ? 51.749 56.426 49.741 1.00 4.43 126 ALA A C 1
ATOM 949 O O . ALA A 1 126 ? 52.553 57.274 49.357 1.00 4.68 126 ALA A O 1
ATOM 951 N N . GLY A 1 127 ? 50.478 56.423 49.365 1.00 4.43 127 GLY A N 1
ATOM 952 C CA . GLY A 1 127 ? 50.015 57.406 48.407 1.00 4.77 127 GLY A CA 1
ATOM 953 C C . GLY A 1 127 ? 49.616 58.760 48.940 1.00 4.67 127 GLY A C 1
ATOM 954 O O . GLY A 1 127 ? 49.467 59.702 48.160 1.00 5.37 127 GLY A O 1
ATOM 955 N N . TRP A 1 128 ? 49.470 58.875 50.256 1.00 4.78 128 TRP A N 1
ATOM 956 C CA . TRP A 1 128 ? 49.028 60.133 50.836 1.00 4.63 128 TRP A CA 1
ATOM 957 C C . TRP A 1 128 ? 49.646 60.521 52.172 1.00 4.59 128 TRP A C 1
ATOM 958 O O . TRP A 1 128 ? 50.366 61.515 52.262 1.00 5.02 128 TRP A O 1
ATOM 969 N N . ASN A 1 129 ? 49.369 59.742 53.213 1.00 4.59 129 ASN A N 1
ATOM 970 C CA . ASN A 1 129 ? 49.875 60.076 54.535 1.00 4.76 129 ASN A CA 1
ATOM 971 C C . ASN A 1 129 ? 51.363 60.354 54.604 1.00 4.85 129 ASN A C 1
ATOM 972 O O . ASN A 1 129 ? 51.777 61.362 55.173 1.00 5.28 129 ASN A O 1
ATOM 977 N N . ILE A 1 130 ? 52.170 59.468 54.034 1.00 4.85 130 ILE A N 1
ATOM 978 C CA . ILE A 1 130 ? 53.609 59.659 54.077 1.00 5.39 130 ILE A CA 1
ATOM 979 C C . ILE A 1 130 ? 54.111 60.816 53.206 1.00 5.38 130 ILE A C 1
ATOM 980 O O . ILE A 1 130 ? 54.764 61.727 53.713 1.00 5.40 130 ILE A O 1
ATOM 985 N N . PRO A 1 131 ? 53.801 60.821 51.899 1.00 5.45 131 PRO A N 1
ATOM 986 C CA . PRO A 1 131 ? 54.297 61.937 51.084 1.00 5.72 131 PRO A CA 1
ATOM 987 C C . PRO A 1 131 ? 53.765 63.319 51.449 1.00 5.71 131 PRO A C 1
ATOM 988 O O . PRO A 1 131 ? 54.525 64.291 51.476 1.00 6.28 131 PRO A O 1
ATOM 992 N N . ILE A 1 132 ? 52.471 63.424 51.729 1.00 5.42 132 ILE A N 1
ATOM 993 C CA . ILE A 1 132 ? 51.924 64.721 52.081 1.00 6.06 132 ILE A CA 1
ATOM 994 C C . ILE A 1 132 ? 52.462 65.149 53.449 1.00 5.86 132 ILE A C 1
ATOM 995 O O . ILE A 1 132 ? 52.699 66.335 53.680 1.00 5.99 132 ILE A O 1
ATOM 1000 N N . GLY A 1 133 ? 52.682 64.191 54.347 1.00 6.30 133 GLY A N 1
ATOM 1001 C CA . GLY A 1 133 ? 53.230 64.532 55.647 1.00 7.02 133 GLY A CA 1
ATOM 1002 C C . GLY A 1 133 ? 54.617 65.135 55.492 1.00 7.35 133 GLY A C 1
ATOM 1003 O O . GLY A 1 133 ? 54.969 66.080 56.194 1.00 7.95 133 GLY A O 1
ATOM 1004 N N . LEU A 1 134 ? 55.407 64.598 54.566 1.00 7.74 134 LEU A N 1
ATOM 1005 C CA . LEU A 1 134 ? 56.756 65.107 54.331 1.00 8.76 134 LEU A CA 1
ATOM 1006 C C . LEU A 1 134 ? 56.756 66.462 53.615 1.00 8.67 134 LEU A C 1
ATOM 1007 O O . LEU A 1 134 ? 57.637 67.293 53.837 1.00 9.18 134 LEU A O 1
ATOM 1012 N N . LEU A 1 135 ? 55.759 66.686 52.766 1.00 8.27 135 LEU A N 1
ATOM 1013 C CA . LEU A 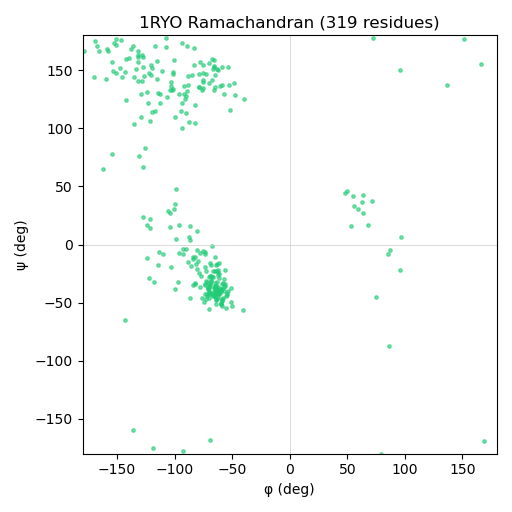1 135 ? 55.653 67.931 52.008 1.00 8.39 135 LEU A CA 1
ATOM 1014 C C . LEU A 1 135 ? 54.805 68.999 52.689 1.00 8.70 135 LEU A C 1
ATOM 1015 O O . LEU A 1 135 ? 54.705 70.120 52.190 1.00 8.76 135 LEU A O 1
ATOM 1020 N N . TYR A 1 136 ? 54.211 68.666 53.830 1.00 8.96 136 TYR A N 1
ATOM 1021 C CA . TYR A 1 136 ? 53.327 69.598 54.522 1.00 9.33 136 TYR A CA 1
ATOM 1022 C C . TYR A 1 136 ? 53.753 71.063 54.572 1.00 9.92 136 TYR A C 1
ATOM 1023 O O . TYR A 1 136 ? 53.000 71.943 54.153 1.00 9.70 136 TYR A O 1
ATOM 1032 N N . CYS A 1 137 ? 54.946 71.331 55.089 1.00 10.91 137 CYS A N 1
ATOM 1033 C CA . CYS A 1 137 ? 55.415 72.709 55.195 1.00 12.61 137 CYS A CA 1
ATOM 1034 C C . CYS A 1 137 ? 55.710 73.383 53.860 1.00 12.56 137 CYS A C 1
ATOM 1035 O O . CYS A 1 137 ? 55.788 74.611 53.789 1.00 12.86 137 CYS A O 1
ATOM 1038 N N . ASP A 1 138 ? 55.874 72.592 52.803 1.00 12.23 138 ASP A N 1
ATOM 1039 C CA . ASP A 1 138 ? 56.136 73.150 51.480 1.00 12.20 138 ASP A CA 1
ATOM 1040 C C . ASP A 1 138 ? 54.827 73.618 50.854 1.00 11.40 138 ASP A C 1
ATOM 1041 O O . ASP A 1 138 ? 54.824 74.448 49.943 1.00 11.25 138 ASP A O 1
ATOM 1046 N N . LEU A 1 139 ? 53.715 73.079 51.343 1.00 10.37 139 LEU A N 1
ATOM 1047 C CA . LEU A 1 139 ? 52.406 73.449 50.824 1.00 9.49 139 LEU A CA 1
ATOM 1048 C C . LEU A 1 139 ? 52.148 74.918 51.127 1.00 9.60 139 LEU A C 1
ATOM 1049 O O . LEU A 1 139 ? 52.569 75.433 52.165 1.00 9.82 139 LEU A O 1
ATOM 1054 N N . PRO A 1 140 ? 51.448 75.615 50.223 1.00 9.63 140 PRO A N 1
ATOM 1055 C CA . PRO A 1 140 ? 51.152 77.034 50.431 1.00 9.98 140 PRO A CA 1
ATOM 1056 C C . PR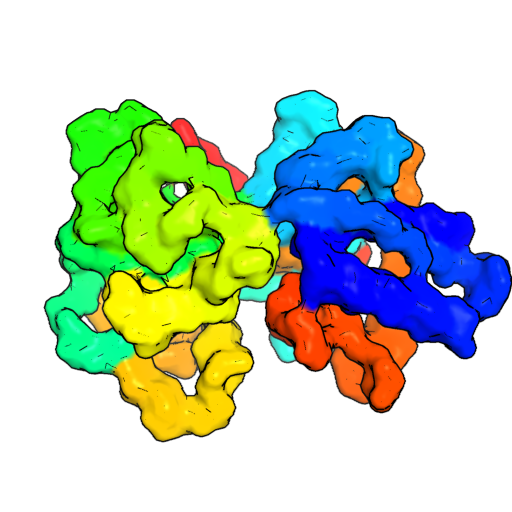O A 1 140 ? 50.049 77.244 51.461 1.00 10.41 140 PRO A C 1
ATOM 1057 O O . PRO A 1 140 ? 49.142 76.424 51.592 1.00 10.34 140 PRO A O 1
ATOM 1061 N N . GLU A 1 141 ? 50.138 78.343 52.201 1.00 10.89 141 GLU A N 1
ATOM 1062 C CA . GLU A 1 141 ? 49.124 78.670 53.193 1.00 11.96 141 GLU A CA 1
ATOM 1063 C C . GLU A 1 141 ? 47.927 79.260 52.447 1.00 11.70 141 GLU A C 1
ATOM 1064 O O . GLU A 1 141 ? 48.098 79.916 51.418 1.00 12.04 141 GLU A O 1
ATOM 1070 N N . PRO A 1 142 ? 46.700 79.018 52.938 1.00 11.80 142 PRO A N 1
ATOM 1071 C CA . PRO A 1 142 ? 46.360 78.235 54.131 1.00 11.61 142 PRO A CA 1
ATOM 1072 C C . PRO A 1 142 ? 46.490 76.736 53.876 1.00 11.11 142 PRO A C 1
ATOM 1073 O O . PRO A 1 142 ? 46.033 76.229 52.848 1.00 10.98 142 PRO A O 1
ATOM 1077 N N . ARG A 1 143 ? 47.108 76.029 54.817 1.00 11.02 143 ARG A N 1
ATOM 1078 C CA . ARG A 1 143 ? 47.304 74.593 54.671 1.00 11.41 143 ARG A CA 1
ATOM 1079 C C . ARG A 1 143 ? 46.075 73.763 55.034 1.00 11.86 143 ARG A C 1
ATOM 1080 O O . ARG A 1 143 ? 46.076 72.544 54.879 1.00 12.57 143 ARG A O 1
ATOM 1088 N N . LYS A 1 144 ? 45.028 74.423 55.518 1.00 12.45 144 LYS A N 1
ATOM 1089 C CA . LYS A 1 144 ? 43.785 73.739 55.864 1.00 12.85 144 LYS A CA 1
ATOM 1090 C C . LYS A 1 144 ? 42.647 74.400 55.091 1.00 12.50 144 LYS A C 1
ATOM 1091 O O . LYS A 1 144 ? 42.530 75.624 55.084 1.00 12.90 144 LYS A O 1
ATOM 1097 N N . PRO A 1 145 ? 41.793 73.604 54.427 1.00 11.77 145 PRO A N 1
ATOM 1098 C CA . PRO A 1 145 ? 41.826 72.139 54.352 1.00 11.23 145 PRO A CA 1
ATOM 1099 C C . PRO A 1 145 ? 43.030 71.604 53.584 1.00 10.39 145 PRO A C 1
ATOM 1100 O O . PRO A 1 145 ? 43.435 72.162 52.563 1.00 9.77 145 PRO A O 1
ATOM 1104 N N . LEU A 1 146 ? 43.585 70.506 54.083 1.00 9.74 146 LEU A N 1
ATOM 1105 C CA . LEU A 1 146 ? 44.756 69.886 53.481 1.00 9.20 146 LEU A CA 1
ATOM 1106 C C . LEU A 1 146 ? 44.591 69.560 52.001 1.00 8.85 146 LEU A C 1
ATOM 1107 O O . LEU A 1 146 ? 45.497 69.802 51.205 1.00 8.42 146 LEU A O 1
ATOM 1112 N N . GLU A 1 147 ? 43.440 69.008 51.632 1.00 9.07 147 GLU A N 1
ATOM 1113 C CA . GLU A 1 147 ? 43.199 68.643 50.241 1.00 9.49 147 GLU A CA 1
ATOM 1114 C C . GLU A 1 147 ? 43.399 69.799 49.274 1.00 9.40 147 GLU A C 1
ATOM 1115 O O . GLU A 1 147 ? 43.976 69.621 48.203 1.00 9.05 147 GLU A O 1
ATOM 1121 N N . LYS A 1 148 ? 42.926 70.983 49.650 1.00 9.09 148 LYS A N 1
ATOM 1122 C CA . LYS A 1 148 ? 43.061 72.154 48.794 1.00 9.07 148 LYS A CA 1
ATOM 1123 C C . LYS A 1 148 ? 44.511 72.625 48.722 1.00 8.11 148 LYS A C 1
ATOM 1124 O O . LYS A 1 148 ? 44.97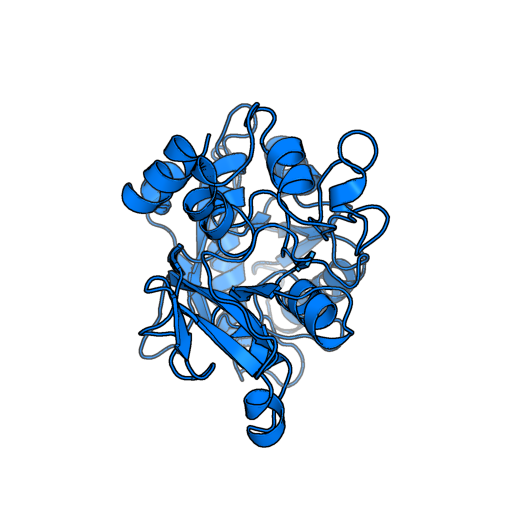6 73.049 47.665 1.00 8.24 148 LYS A O 1
ATOM 1130 N N . ALA A 1 149 ? 45.219 72.559 49.845 1.00 7.88 149 ALA A N 1
ATOM 1131 C CA . ALA A 1 149 ? 46.619 72.975 49.873 1.00 7.25 149 ALA A CA 1
ATOM 1132 C C . ALA A 1 149 ? 47.447 72.079 48.952 1.00 6.67 149 ALA A C 1
ATOM 1133 O O . ALA A 1 149 ? 48.353 72.548 48.264 1.00 6.83 149 ALA A O 1
ATOM 1135 N N . VAL A 1 150 ? 47.138 70.785 48.946 1.00 6.52 150 VAL A N 1
ATOM 1136 C CA . VAL A 1 150 ? 47.843 69.840 48.084 1.00 6.69 150 VAL A CA 1
ATOM 1137 C C . VAL A 1 150 ? 47.490 70.131 46.624 1.00 6.89 150 VAL A C 1
ATOM 1138 O O . VAL A 1 150 ? 48.358 70.132 45.749 1.00 7.14 150 VAL A O 1
ATOM 1142 N N . ALA A 1 151 ? 46.213 70.390 46.367 1.00 7.24 151 ALA A N 1
ATOM 1143 C CA . ALA A 1 151 ? 45.763 70.698 45.015 1.00 7.59 151 ALA A CA 1
ATOM 1144 C C . ALA A 1 151 ? 46.474 71.949 44.504 1.00 7.81 151 ALA A C 1
ATOM 1145 O O . ALA A 1 151 ? 46.831 72.029 43.330 1.00 7.82 151 ALA A O 1
ATOM 1147 N N . ASN A 1 152 ? 46.678 72.919 45.394 1.00 7.84 152 ASN A N 1
ATOM 1148 C CA . ASN A 1 152 ? 47.346 74.174 45.048 1.00 8.20 152 ASN A CA 1
ATOM 1149 C C . ASN A 1 152 ? 48.842 73.995 44.785 1.00 8.15 152 ASN A C 1
ATOM 1150 O O . ASN A 1 152 ? 49.409 74.638 43.902 1.00 8.04 152 ASN A O 1
ATOM 1155 N N . PHE A 1 153 ? 49.471 73.122 45.564 1.00 7.39 153 PHE A N 1
ATOM 1156 C CA . PHE A 1 153 ? 50.903 72.853 45.465 1.00 7.07 153 PHE A CA 1
ATOM 1157 C C . PHE A 1 153 ? 51.289 72.239 44.121 1.00 7.08 153 PHE A C 1
ATOM 1158 O O . PHE A 1 153 ? 52.220 72.699 43.459 1.00 7.38 153 PHE A O 1
ATOM 1166 N N . PHE A 1 154 ? 50.587 71.179 43.738 1.00 6.53 154 PHE A N 1
ATOM 1167 C CA . PHE A 1 154 ? 50.837 70.511 42.467 1.00 6.73 154 PHE A CA 1
ATOM 1168 C C . PHE A 1 154 ? 50.088 71.263 41.361 1.00 6.95 154 PHE A C 1
ATOM 1169 O O . PHE A 1 154 ? 49.279 72.143 41.649 1.00 8.04 154 PHE A O 1
ATOM 1177 N N . SER A 1 155 ? 50.366 70.935 40.102 1.00 6.89 155 SER A N 1
ATOM 1178 C CA . SER A 1 155 ? 49.700 71.591 38.975 1.00 7.59 155 SER A CA 1
ATOM 1179 C C . SER A 1 155 ? 48.676 70.646 38.354 1.00 7.26 155 SER A C 1
ATOM 1180 O O . SER A 1 155 ? 48.385 70.718 37.157 1.00 7.86 155 SER A O 1
ATOM 1183 N N . GLY A 1 156 ? 48.136 69.765 39.190 1.00 7.21 156 GLY A N 1
ATOM 1184 C CA . GLY A 1 156 ? 47.159 68.791 38.749 1.00 6.64 156 GLY A CA 1
ATOM 1185 C C . GLY A 1 156 ? 47.498 67.448 39.362 1.00 6.46 156 GLY A C 1
ATOM 1186 O O . GLY A 1 156 ? 48.666 67.066 39.409 1.00 6.85 156 GLY A O 1
ATOM 1187 N N . SER A 1 157 ? 46.491 66.730 39.841 1.00 6.26 157 SER A N 1
ATOM 1188 C CA . SER A 1 157 ? 46.747 65.433 40.449 1.00 6.76 157 SER A CA 1
ATOM 1189 C C . SER A 1 157 ? 45.577 64.482 40.294 1.00 6.09 157 SER A C 1
ATOM 1190 O O . SER A 1 157 ? 44.539 64.825 39.721 1.00 5.81 157 SER A O 1
ATOM 1193 N N . CYS A 1 158 ? 45.795 63.260 40.770 1.00 5.58 158 CYS A N 1
ATOM 1194 C CA . CYS A 1 158 ? 44.764 62.237 40.836 1.00 5.44 158 CYS A CA 1
ATOM 1195 C C . CYS A 1 158 ? 44.854 61.747 42.274 1.00 5.21 158 CYS A C 1
ATOM 1196 O O . CYS A 1 158 ? 45.841 61.117 42.670 1.00 5.44 158 CYS A O 1
ATOM 1199 N N . ALA A 1 159 ? 43.840 62.077 43.062 1.00 5.31 159 ALA A N 1
ATOM 1200 C CA . ALA A 1 159 ? 43.772 61.672 44.460 1.00 5.18 159 ALA A CA 1
ATOM 1201 C C . ALA A 1 159 ? 42.439 60.960 44.637 1.00 5.21 159 ALA A C 1
ATOM 1202 O O . ALA A 1 159 ? 41.448 61.557 45.062 1.00 5.97 159 ALA A O 1
ATOM 1204 N N . PRO A 1 160 ? 42.394 59.666 44.296 1.00 5.07 160 PRO A N 1
ATOM 1205 C CA . PRO A 1 160 ? 41.165 58.878 44.419 1.00 5.59 160 PRO A CA 1
ATOM 1206 C C . PRO A 1 160 ? 40.495 59.035 45.783 1.00 5.69 160 PRO A C 1
ATOM 1207 O O . PRO A 1 160 ? 41.170 59.076 46.817 1.00 5.94 160 PRO A O 1
ATOM 1211 N N . CYS A 1 161 ? 39.164 59.127 45.757 1.00 6.16 161 CYS A N 1
ATOM 1212 C CA . CYS A 1 161 ? 38.309 59.275 46.936 1.00 7.00 161 CYS A CA 1
ATOM 1213 C C . CYS A 1 161 ? 38.139 60.722 47.390 1.00 8.01 161 CYS A C 1
ATOM 1214 O O . CYS A 1 161 ? 37.328 61.001 48.268 1.00 8.90 161 CYS A O 1
ATOM 1217 N N . ALA A 1 162 ? 38.890 61.646 46.798 1.00 9.02 162 ALA A N 1
ATOM 1218 C CA . ALA A 1 162 ? 38.757 63.056 47.157 1.00 10.22 162 ALA A CA 1
ATOM 1219 C C . ALA A 1 162 ? 37.478 63.596 46.522 1.00 11.24 162 ALA A C 1
ATOM 1220 O O . ALA A 1 162 ? 37.018 63.074 45.511 1.00 11.16 162 ALA A O 1
ATOM 1222 N N . ASP A 1 163 ? 36.900 64.636 47.116 1.00 12.60 163 ASP A N 1
ATOM 1223 C CA . ASP A 1 163 ? 35.681 65.230 46.578 1.00 13.97 163 ASP A CA 1
ATOM 1224 C C . ASP A 1 163 ? 36.042 66.191 45.447 1.00 14.06 163 ASP A C 1
ATOM 1225 O O . ASP A 1 163 ? 36.532 67.297 45.689 1.00 14.11 163 ASP A O 1
ATOM 1230 N N . GLY A 1 164 ? 35.798 65.757 44.214 1.00 14.56 164 GLY A N 1
ATOM 1231 C CA . GLY A 1 164 ? 36.112 66.568 43.051 1.00 15.22 164 GLY A CA 1
ATOM 1232 C C . GLY A 1 164 ? 35.336 67.866 42.939 1.00 15.85 164 GLY A C 1
ATOM 1233 O O . GLY A 1 164 ? 35.733 68.763 42.196 1.00 16.17 164 GLY A O 1
ATOM 1234 N N . THR A 1 165 ? 34.226 67.971 43.660 1.00 16.37 165 THR A N 1
ATOM 1235 C CA . THR A 1 165 ? 33.423 69.187 43.623 1.00 16.95 165 THR A CA 1
ATOM 1236 C C . THR A 1 165 ? 34.148 70.299 44.372 1.00 16.75 165 THR A C 1
ATOM 1237 O O . THR A 1 165 ? 34.262 71.424 43.880 1.00 17.02 165 THR A O 1
ATOM 1241 N N . ASP A 1 166 ? 34.650 69.972 45.558 1.00 16.38 166 ASP A N 1
ATOM 1242 C CA . ASP A 1 166 ? 35.358 70.940 46.389 1.00 16.11 166 ASP A CA 1
ATOM 1243 C C . ASP A 1 166 ? 36.827 71.114 46.006 1.00 15.01 166 ASP A C 1
ATOM 1244 O O . ASP A 1 166 ? 37.380 72.207 46.131 1.00 15.08 166 ASP A O 1
ATOM 1249 N N . PHE A 1 167 ? 37.456 70.039 45.542 1.00 13.81 167 PHE A N 1
ATOM 1250 C CA . PHE A 1 167 ? 38.867 70.082 45.165 1.00 12.90 167 PHE A CA 1
ATOM 1251 C C . PHE A 1 167 ? 39.045 69.537 43.748 1.00 12.28 167 PHE A C 1
ATOM 1252 O O . PHE A 1 167 ? 39.682 68.503 43.548 1.00 11.16 167 PHE A O 1
ATOM 1260 N N . PRO A 1 168 ? 38.509 70.244 42.739 1.00 12.06 168 PRO A N 1
ATOM 1261 C CA . PRO A 1 168 ? 38.612 69.806 41.343 1.00 11.67 168 PRO A CA 1
ATOM 1262 C C . PRO A 1 168 ? 40.002 69.451 40.817 1.00 10.73 168 PRO A C 1
ATOM 1263 O O . PRO A 1 168 ? 40.145 68.511 40.033 1.00 10.40 168 PRO A O 1
ATOM 1267 N N . GLN A 1 169 ? 41.024 70.186 41.242 1.00 9.95 169 GLN A N 1
ATOM 1268 C CA . GLN A 1 169 ? 42.376 69.920 40.766 1.00 9.81 169 GLN A CA 1
ATOM 1269 C C . GLN A 1 169 ? 42.877 68.547 41.206 1.00 8.48 169 GLN A C 1
ATOM 1270 O O . GLN A 1 169 ? 43.782 67.987 40.583 1.00 8.32 169 GLN A O 1
ATOM 1276 N N . LEU A 1 170 ? 42.299 68.006 42.275 1.00 7.66 170 LEU A N 1
ATOM 1277 C CA . LEU A 1 170 ? 42.715 66.689 42.744 1.00 7.29 170 LEU A CA 1
ATOM 1278 C C . LEU A 1 170 ? 42.221 65.554 41.847 1.00 7.26 170 LEU A C 1
ATOM 1279 O O . LEU A 1 170 ? 42.613 64.401 42.036 1.00 7.55 170 LEU A O 1
ATOM 1284 N N . CYS A 1 171 ? 41.364 65.869 40.875 1.00 7.10 171 CYS A N 1
ATOM 1285 C CA . CYS A 1 171 ? 40.863 64.847 39.947 1.00 7.40 171 CYS A CA 1
ATOM 1286 C C . CYS A 1 171 ? 41.205 65.223 38.509 1.00 7.10 171 CYS A C 1
ATOM 1287 O O . CYS A 1 171 ? 40.677 64.644 37.564 1.00 7.37 171 CYS A O 1
ATOM 1290 N N . GLN A 1 172 ? 42.102 66.189 38.346 1.00 6.99 172 GLN A N 1
ATOM 1291 C CA . GLN A 1 172 ? 42.497 66.627 37.014 1.00 7.45 172 GLN A CA 1
ATOM 1292 C C . GLN A 1 172 ? 43.087 65.482 36.190 1.00 7.36 172 GLN A C 1
ATOM 1293 O O . GLN A 1 172 ? 42.904 65.429 34.976 1.00 7.61 172 GLN A O 1
ATOM 1299 N N . LEU A 1 173 ? 43.788 64.566 36.853 1.00 7.01 173 LEU A N 1
ATOM 1300 C CA . LEU A 1 173 ? 44.403 63.428 36.173 1.00 7.07 173 LEU A CA 1
ATOM 1301 C C . LEU A 1 173 ? 43.509 62.187 36.154 1.00 7.24 173 LEU A C 1
ATOM 1302 O O . LEU A 1 173 ? 43.823 61.198 35.494 1.00 7.69 173 LEU A O 1
ATOM 1307 N N . CYS A 1 174 ? 42.402 62.239 36.888 1.00 7.09 174 CYS A N 1
ATOM 1308 C CA . CYS A 1 174 ? 41.444 61.137 36.925 1.00 6.83 174 CYS A CA 1
ATOM 1309 C C . CYS A 1 174 ? 40.080 61.706 37.288 1.00 7.23 174 CYS A C 1
ATOM 1310 O O . CYS A 1 174 ? 39.634 61.605 38.430 1.00 7.14 174 CYS A O 1
ATOM 1313 N N . PRO A 1 175 ? 39.399 62.321 36.304 1.00 8.20 175 PRO A N 1
ATOM 1314 C CA . PRO A 1 175 ? 38.078 62.924 36.492 1.00 8.51 175 PRO A CA 1
ATOM 1315 C C . PRO A 1 175 ? 37.151 62.103 37.379 1.00 8.32 175 PRO A C 1
ATOM 1316 O O . PRO A 1 175 ? 36.935 60.915 37.139 1.00 8.64 175 PRO A O 1
ATOM 1320 N N . GLY A 1 176 ? 36.627 62.745 38.418 1.00 8.31 176 GLY A N 1
ATOM 1321 C CA . GLY A 1 176 ? 35.729 62.067 39.333 1.00 8.21 176 GLY A CA 1
ATOM 1322 C C . GLY A 1 176 ? 36.394 61.510 40.582 1.00 7.81 176 GLY A C 1
ATOM 1323 O O . GLY A 1 176 ? 35.727 61.299 41.595 1.00 8.19 176 GLY A O 1
ATOM 1324 N N . CYS A 1 177 ? 37.704 61.277 40.523 1.00 7.77 177 CYS A N 1
ATOM 1325 C CA . CYS A 1 177 ? 38.428 60.729 41.671 1.00 7.09 177 CYS A CA 1
ATOM 1326 C C . CYS A 1 177 ? 37.731 59.488 42.239 1.00 7.00 177 CYS A C 1
ATOM 1327 O O . CYS A 1 177 ? 37.554 59.373 43.455 1.00 6.93 177 CYS A O 1
ATOM 1330 N N . GLY A 1 178 ? 37.333 58.571 41.361 1.00 7.13 178 GLY A N 1
ATOM 1331 C CA . GLY A 1 178 ? 36.661 57.354 41.794 1.00 7.25 178 GLY A CA 1
ATOM 1332 C C . GLY A 1 178 ? 37.428 56.594 42.864 1.00 6.67 178 GLY A C 1
ATOM 1333 O O . GLY A 1 178 ? 38.643 56.431 42.763 1.00 6.92 178 GLY A O 1
ATOM 1334 N N . CYS A 1 179 ? 36.712 56.106 43.874 1.00 6.65 179 CYS A N 1
ATOM 1335 C CA . CYS A 1 179 ? 37.318 55.394 44.999 1.00 6.77 179 CYS A CA 1
ATOM 1336 C C . CYS A 1 179 ? 37.233 53.868 44.893 1.00 6.47 179 CYS A C 1
ATOM 1337 O O . CYS A 1 179 ? 36.854 53.190 45.850 1.00 6.64 179 CYS A O 1
ATOM 1340 N N . SER A 1 180 ? 37.594 53.335 43.730 1.00 6.60 180 SER A N 1
ATOM 1341 C CA . SER A 1 180 ? 37.576 51.894 43.496 1.00 6.56 180 SER A CA 1
ATOM 1342 C C . SER A 1 180 ? 38.299 51.623 42.189 1.00 6.88 180 SER A C 1
ATOM 1343 O O . SER A 1 180 ? 38.669 52.556 41.472 1.00 6.23 180 SER A O 1
ATOM 1346 N N . THR A 1 181 ? 38.477 50.347 41.863 1.00 7.39 181 THR A N 1
ATOM 1347 C CA . THR A 1 181 ? 39.168 49.990 40.636 1.00 8.25 181 THR A CA 1
ATOM 1348 C C . THR A 1 181 ? 38.389 50.375 39.382 1.00 8.98 181 THR A C 1
ATOM 1349 O O . THR A 1 181 ? 38.862 50.158 38.269 1.00 9.24 181 THR A O 1
ATOM 1353 N N . LEU A 1 182 ? 37.195 50.941 39.554 1.00 9.71 182 LEU A N 1
ATOM 1354 C CA . LEU A 1 182 ? 36.425 51.408 38.403 1.00 10.17 182 LEU A CA 1
ATOM 1355 C C . LEU A 1 182 ? 37.229 52.573 37.824 1.00 9.51 182 LEU A C 1
ATOM 1356 O O . LEU A 1 182 ? 37.160 52.869 36.631 1.00 10.00 182 LEU A O 1
ATOM 1361 N N . ASN A 1 183 ? 37.978 53.237 38.703 1.00 8.10 183 ASN A N 1
ATOM 1362 C CA . ASN A 1 183 ? 38.856 54.346 38.338 1.00 7.04 183 ASN A CA 1
ATOM 1363 C C . ASN A 1 183 ? 40.183 53.656 38.021 1.00 6.48 183 ASN A C 1
ATOM 1364 O O . ASN A 1 183 ? 40.826 53.083 38.904 1.00 6.55 183 ASN A O 1
ATOM 1369 N N . GLN A 1 184 ? 40.587 53.693 36.755 1.00 6.19 184 GLN A N 1
ATOM 1370 C CA . GLN A 1 184 ? 41.812 53.029 36.336 1.00 6.28 184 GLN A CA 1
ATOM 1371 C C . GLN A 1 184 ? 43.079 53.545 37.008 1.00 5.38 184 GLN A C 1
ATOM 1372 O O . GLN A 1 184 ? 44.118 52.883 36.956 1.00 5.85 184 GLN A O 1
ATOM 1378 N N . TYR A 1 185 ? 43.008 54.721 37.629 1.00 5.10 185 TYR A N 1
ATOM 1379 C CA . TYR A 1 185 ? 44.178 55.284 38.295 1.00 5.14 185 TYR A CA 1
ATOM 1380 C C . TYR A 1 185 ? 44.134 55.168 39.824 1.00 5.06 185 TYR A C 1
ATOM 1381 O O . TYR A 1 185 ? 44.910 55.812 40.530 1.00 5.39 185 TYR A O 1
ATOM 1390 N N . PHE A 1 186 ? 43.239 54.316 40.321 1.00 5.04 186 PHE A N 1
ATOM 1391 C CA . PHE A 1 186 ? 43.080 54.064 41.755 1.00 5.30 186 PHE A CA 1
ATOM 1392 C C . PHE A 1 186 ? 44.072 52.989 42.223 1.00 4.72 186 PHE A C 1
ATOM 1393 O O . PHE A 1 186 ? 44.390 52.064 41.473 1.00 4.92 186 PHE A O 1
ATOM 1401 N N . GLY A 1 187 ? 44.560 53.114 43.458 1.00 4.74 187 GLY A N 1
ATOM 1402 C CA . GLY A 1 187 ? 45.467 52.115 44.008 1.00 4.68 187 GLY A CA 1
ATOM 1403 C C . GLY A 1 187 ? 46.913 52.207 43.561 1.00 3.96 187 GLY A C 1
ATOM 1404 O O . GLY A 1 187 ? 47.271 53.087 42.781 1.00 4.20 187 GLY A O 1
ATOM 1405 N N . TYR A 1 188 ? 47.749 51.295 44.059 1.00 4.18 188 TYR A N 1
ATOM 1406 C CA . TYR A 1 188 ? 49.170 51.282 43.712 1.00 4.30 188 TYR A CA 1
ATOM 1407 C C . TYR A 1 188 ? 49.393 51.224 42.206 1.00 4.45 188 TYR A C 1
ATOM 1408 O O . TYR A 1 188 ? 50.107 52.051 41.638 1.00 4.30 188 TYR A O 1
ATOM 1417 N N . SER A 1 189 ? 48.802 50.230 41.555 1.00 4.80 189 SER A N 1
ATOM 1418 C CA . SER A 1 189 ? 49.007 50.084 40.123 1.00 4.89 189 SER A CA 1
ATOM 1419 C C . SER A 1 189 ? 48.274 51.131 39.294 1.00 4.68 189 SER A C 1
ATOM 1420 O O . SER A 1 189 ? 48.673 51.422 38.167 1.00 4.89 189 SER A O 1
ATOM 1423 N N . GLY A 1 190 ? 47.221 51.713 39.858 1.00 4.85 190 GLY A N 1
ATOM 1424 C CA . GLY A 1 190 ? 46.507 52.760 39.152 1.00 4.91 190 GLY A CA 1
ATOM 1425 C C . GLY A 1 190 ? 47.373 54.011 39.142 1.00 4.57 190 GLY A C 1
ATOM 1426 O O . GLY A 1 190 ? 47.512 54.685 38.116 1.00 5.04 190 GLY A O 1
ATOM 1427 N N . ALA A 1 191 ? 47.964 54.328 40.290 1.00 4.36 191 ALA A N 1
ATOM 1428 C CA . ALA A 1 191 ? 48.826 55.498 40.372 1.00 4.57 191 ALA A CA 1
ATOM 1429 C C . ALA A 1 191 ? 50.036 55.295 39.462 1.00 4.45 191 ALA A C 1
ATOM 1430 O O . ALA A 1 191 ? 50.492 56.239 38.814 1.00 4.91 191 ALA A O 1
ATOM 1432 N N . PHE A 1 192 ? 50.556 54.071 39.401 1.00 4.68 192 PHE A N 1
ATOM 1433 C CA . PHE A 1 192 ? 51.689 53.813 38.521 1.00 4.73 192 PHE A CA 1
ATOM 1434 C C . PHE A 1 192 ? 51.285 54.015 37.057 1.00 5.17 192 PHE A C 1
ATOM 1435 O O . PHE A 1 192 ? 52.059 54.560 36.270 1.00 5.52 192 PHE A O 1
ATOM 1443 N N . LYS A 1 193 ? 50.083 53.577 36.683 1.00 4.83 193 LYS A N 1
ATOM 1444 C CA . LYS A 1 193 ? 49.622 53.744 35.300 1.00 5.06 193 LYS A CA 1
ATOM 1445 C C . LYS A 1 193 ? 49.486 55.231 34.967 1.00 4.85 193 LYS A C 1
ATOM 1446 O O . LYS A 1 193 ? 49.758 55.660 33.844 1.00 5.44 193 LYS A O 1
ATOM 1452 N N . CYS A 1 194 ? 49.062 56.013 35.951 1.00 4.84 194 CYS A N 1
ATOM 1453 C CA . CYS A 1 194 ? 48.903 57.452 35.791 1.00 5.31 194 CYS A CA 1
ATOM 1454 C C . CYS A 1 194 ? 50.256 58.062 35.404 1.00 5.53 194 CYS A C 1
ATOM 1455 O O . CYS A 1 194 ? 50.325 58.970 34.573 1.00 6.60 194 CYS A O 1
ATOM 1458 N N . LEU A 1 195 ? 51.330 57.547 35.993 1.00 5.59 195 LEU A N 1
ATOM 1459 C CA . LEU A 1 195 ? 52.677 58.012 35.674 1.00 5.63 195 LEU A CA 1
ATOM 1460 C C . LEU A 1 195 ? 53.099 57.464 34.305 1.00 5.57 195 LEU A C 1
ATOM 1461 O O . LEU A 1 195 ? 53.558 58.209 33.436 1.00 6.60 195 LEU A O 1
ATOM 1466 N N . LYS A 1 196 ? 52.935 56.159 34.113 1.00 5.97 196 LYS A N 1
ATOM 1467 C CA . LYS A 1 196 ? 53.314 55.521 32.856 1.00 6.74 196 LYS A CA 1
ATOM 1468 C C . LYS A 1 196 ? 52.656 56.155 31.632 1.00 6.79 196 LYS A C 1
ATOM 1469 O O . LYS A 1 196 ? 53.318 56.375 30.614 1.00 7.41 196 LYS A O 1
ATOM 1475 N N . ASP A 1 197 ? 51.362 56.446 31.728 1.00 6.51 197 ASP A N 1
ATOM 1476 C CA . ASP A 1 197 ? 50.627 57.045 30.617 1.00 6.95 197 ASP A CA 1
ATOM 1477 C C . ASP A 1 197 ? 51.046 58.483 30.326 1.00 7.12 197 ASP A C 1
ATOM 1478 O O . ASP A 1 197 ? 50.726 59.018 29.263 1.00 8.19 197 ASP A O 1
ATOM 1483 N N . GLY A 1 198 ? 51.739 59.115 31.268 1.00 7.10 198 GLY A N 1
ATOM 1484 C CA . GLY A 1 198 ? 52.174 60.486 31.062 1.00 7.11 198 GLY A CA 1
ATOM 1485 C C . GLY A 1 198 ? 51.270 61.544 31.670 1.00 7.09 198 GLY A C 1
ATOM 1486 O O . GLY A 1 198 ? 51.474 62.737 31.444 1.00 7.42 198 GLY A O 1
ATOM 1487 N N . ALA A 1 199 ? 50.268 61.122 32.436 1.00 7.21 199 ALA A N 1
ATOM 1488 C CA . ALA A 1 199 ? 49.354 62.066 33.071 1.00 7.05 199 ALA A CA 1
ATOM 1489 C C . ALA A 1 199 ? 50.057 62.801 34.211 1.00 6.65 199 ALA A C 1
ATOM 1490 O O . ALA A 1 199 ? 49.898 64.012 34.371 1.00 7.85 199 ALA A O 1
ATOM 1492 N N . GLY A 1 200 ? 50.836 62.061 34.997 1.00 6.39 200 GLY A N 1
ATOM 1493 C CA . GLY A 1 200 ? 51.558 62.657 36.107 1.00 6.68 200 GLY A CA 1
ATOM 1494 C C . GLY A 1 200 ? 53.068 62.564 35.970 1.00 6.47 200 GLY A C 1
ATOM 1495 O O . GLY A 1 200 ? 53.584 61.880 35.081 1.00 7.12 200 GLY A O 1
ATOM 1496 N N . ASP A 1 201 ? 53.771 63.259 36.863 1.00 6.37 201 ASP A N 1
ATOM 1497 C CA . ASP A 1 201 ? 55.233 63.282 36.895 1.00 6.65 201 ASP A CA 1
ATOM 1498 C C . ASP A 1 201 ? 55.796 62.404 38.004 1.00 6.12 201 ASP A C 1
ATOM 1499 O O . ASP A 1 201 ? 56.971 62.036 37.980 1.00 6.51 201 ASP A O 1
ATOM 1504 N N . VAL A 1 202 ? 54.961 62.092 38.987 1.00 6.05 202 VAL A N 1
ATOM 1505 C CA . VAL A 1 202 ? 55.385 61.273 40.111 1.00 6.04 202 VAL A CA 1
ATOM 1506 C C . VAL A 1 202 ? 54.238 60.396 40.597 1.00 5.75 202 VAL A C 1
ATOM 1507 O O . VAL A 1 202 ? 53.077 60.798 40.560 1.00 6.16 202 VAL A O 1
ATOM 1511 N N . ALA A 1 203 ? 54.568 59.181 41.020 1.00 5.23 203 ALA A N 1
ATOM 1512 C CA . ALA A 1 203 ? 53.577 58.250 41.552 1.00 5.11 203 ALA A CA 1
ATOM 1513 C C . ALA A 1 203 ? 54.012 57.855 42.959 1.00 4.93 203 ALA A C 1
ATOM 1514 O O . ALA A 1 203 ? 55.112 57.337 43.148 1.00 5.33 203 ALA A O 1
ATOM 1516 N N . PHE A 1 204 ? 53.154 58.115 43.940 1.00 4.37 204 PHE A N 1
ATOM 1517 C CA . PHE A 1 204 ? 53.445 57.773 45.331 1.00 4.31 204 PHE A CA 1
ATOM 1518 C C . PHE A 1 204 ? 52.826 56.402 45.563 1.00 3.92 204 PHE A C 1
ATOM 1519 O O . PHE A 1 204 ? 51.619 56.269 45.761 1.00 4.52 204 PHE A O 1
ATOM 1527 N N . VAL A 1 205 ? 53.682 55.385 45.516 1.00 4.21 205 VAL A N 1
ATOM 1528 C CA . VAL A 1 205 ? 53.263 53.994 45.633 1.00 4.47 205 VAL A CA 1
ATOM 1529 C C . VAL A 1 205 ? 54.191 53.202 46.568 1.00 4.13 205 VAL A C 1
ATOM 1530 O O . VAL A 1 205 ? 54.881 53.795 47.397 1.00 4.75 205 VAL A O 1
ATOM 1534 N N . LYS A 1 206 ? 54.201 51.872 46.464 1.00 4.28 206 LYS A N 1
ATOM 1535 C CA . LYS A 1 206 ? 55.079 51.081 47.330 1.00 4.47 206 LYS A CA 1
ATOM 1536 C C . LYS A 1 206 ? 56.258 50.512 46.545 1.00 4.50 206 LYS A C 1
ATOM 1537 O O . LYS A 1 206 ? 56.292 50.579 45.318 1.00 4.65 206 LYS A O 1
ATOM 1543 N N . HIS A 1 207 ? 57.228 49.950 47.258 1.00 5.15 207 HIS A N 1
ATOM 1544 C CA . HIS A 1 207 ? 58.428 49.443 46.607 1.00 5.78 207 HIS A CA 1
ATOM 1545 C C . HIS A 1 207 ? 58.243 48.324 45.588 1.00 6.02 207 HIS A C 1
ATOM 1546 O O . HIS A 1 207 ? 59.069 48.166 44.687 1.00 6.80 207 HIS A O 1
ATOM 1553 N N . SER A 1 208 ? 57.170 47.551 45.714 1.00 6.17 208 SER A N 1
ATOM 1554 C CA . SER A 1 208 ? 56.924 46.448 44.788 1.00 6.41 208 SER A CA 1
ATOM 1555 C C . SER A 1 208 ? 56.135 46.853 43.549 1.00 5.98 208 SER A C 1
ATOM 1556 O O . SER A 1 208 ? 56.099 46.120 42.563 1.00 6.30 208 SER A O 1
ATOM 1559 N N . THR A 1 209 ? 55.514 48.025 43.594 1.00 5.85 209 THR A N 1
ATOM 1560 C CA . THR A 1 209 ? 54.656 48.463 42.507 1.00 5.41 209 THR A CA 1
ATOM 1561 C C . THR A 1 209 ? 55.216 48.393 41.092 1.00 5.58 209 THR A C 1
ATOM 1562 O O . THR A 1 209 ? 54.589 47.799 40.213 1.00 5.59 209 THR A O 1
ATOM 1566 N N . ILE A 1 210 ? 56.383 48.974 40.847 1.00 5.70 210 ILE A N 1
ATOM 1567 C CA . ILE A 1 210 ? 56.904 48.928 39.488 1.00 6.43 210 ILE A CA 1
ATOM 1568 C C . ILE A 1 210 ? 57.226 47.498 39.055 1.00 6.56 210 ILE A C 1
ATOM 1569 O O . ILE A 1 210 ? 57.057 47.149 37.890 1.00 6.97 210 ILE A O 1
ATOM 1574 N N . PHE A 1 211 ? 57.661 46.662 39.991 1.00 6.75 211 PHE A N 1
ATOM 1575 C CA . PHE A 1 211 ? 57.983 45.276 39.667 1.00 7.46 211 PHE A CA 1
ATOM 1576 C C . PHE A 1 211 ? 56.734 44.464 39.310 1.00 7.46 211 PHE A C 1
ATOM 1577 O O . PHE A 1 211 ? 56.810 43.489 38.559 1.00 8.51 211 PHE A O 1
ATOM 1585 N N . GLU A 1 212 ? 55.587 44.875 39.844 1.00 7.49 212 GLU A N 1
ATOM 1586 C CA . GLU A 1 212 ? 54.318 44.204 39.565 1.00 7.72 212 GLU A CA 1
ATOM 1587 C C . GLU A 1 212 ? 53.757 44.628 38.210 1.00 7.88 212 GLU A C 1
ATOM 1588 O O . GLU A 1 212 ? 52.845 43.986 37.683 1.00 8.57 212 GLU A O 1
ATOM 1594 N N . ASN A 1 213 ? 54.301 45.706 37.651 1.00 7.96 213 ASN A N 1
ATOM 1595 C CA . ASN A 1 213 ? 53.807 46.247 36.388 1.00 8.54 213 ASN A CA 1
ATOM 1596 C C . ASN A 1 213 ? 54.732 46.199 35.177 1.00 8.76 213 ASN A C 1
ATOM 1597 O O . ASN A 1 213 ? 54.272 46.344 34.043 1.00 9.49 213 ASN A O 1
ATOM 1602 N N . LEU A 1 214 ? 56.027 46.015 35.413 1.00 8.91 214 LEU A N 1
ATOM 1603 C CA . LEU A 1 214 ? 57.003 45.935 34.327 1.00 9.49 214 LEU A CA 1
ATOM 1604 C C . LEU A 1 214 ? 57.936 44.766 34.621 1.00 10.16 214 LEU A C 1
ATOM 1605 O O . LEU A 1 214 ? 58.822 44.857 35.469 1.00 10.29 214 LEU A O 1
ATOM 1610 N N . ALA A 1 215 ? 57.718 43.663 33.913 1.00 11.23 215 ALA A N 1
ATOM 1611 C CA . ALA A 1 215 ? 58.499 42.447 34.104 1.00 12.61 215 ALA A CA 1
ATOM 1612 C C . ALA A 1 215 ? 59.949 42.516 33.634 1.00 13.28 215 ALA A C 1
ATOM 1613 O O . ALA A 1 215 ? 60.806 41.817 34.171 1.00 13.74 215 ALA A O 1
ATOM 1615 N N . ASN A 1 216 ? 60.225 43.357 32.643 1.00 13.73 216 ASN A N 1
ATOM 1616 C CA . ASN A 1 216 ? 61.579 43.473 32.103 1.00 14.36 216 ASN A CA 1
ATOM 1617 C C . ASN A 1 216 ? 62.383 44.621 32.706 1.00 14.49 216 ASN A C 1
ATOM 1618 O O . ASN A 1 216 ? 61.920 45.760 32.747 1.00 13.71 216 ASN A O 1
ATOM 1623 N N . LYS A 1 217 ? 63.597 44.315 33.156 1.00 14.80 217 LYS A N 1
ATOM 1624 C CA . LYS A 1 217 ? 64.462 45.322 33.761 1.00 14.95 217 LYS A CA 1
ATOM 1625 C C . LYS A 1 217 ? 64.720 46.492 32.816 1.00 14.81 217 LYS A C 1
ATOM 1626 O O . LYS A 1 217 ? 64.809 47.641 33.247 1.00 14.48 217 LYS A O 1
ATOM 1632 N N . ALA A 1 218 ? 64.838 46.197 31.525 1.00 14.82 218 ALA A N 1
ATOM 1633 C CA . ALA A 1 218 ? 65.086 47.236 30.533 1.00 14.70 218 ALA A CA 1
ATOM 1634 C C . ALA A 1 218 ? 64.014 48.320 30.590 1.00 14.44 218 ALA A C 1
ATOM 1635 O O . ALA A 1 218 ? 64.303 49.500 30.390 1.00 14.84 218 ALA A O 1
ATOM 1637 N N . ASP A 1 219 ? 62.775 47.920 30.862 1.00 13.93 219 ASP A N 1
ATOM 1638 C CA . ASP A 1 219 ? 61.682 48.882 30.943 1.00 13.44 219 ASP A CA 1
ATOM 1639 C C . ASP A 1 219 ? 61.704 49.620 32.277 1.00 12.81 219 ASP A C 1
ATOM 1640 O O . ASP A 1 219 ? 61.407 50.811 32.339 1.00 12.48 219 ASP A O 1
ATOM 1645 N N . ARG A 1 220 ? 62.064 48.912 33.342 1.00 12.21 220 ARG A N 1
ATOM 1646 C CA . ARG A 1 220 ? 62.127 49.526 34.661 1.00 12.10 220 ARG A CA 1
ATOM 1647 C C . ARG A 1 220 ? 63.262 50.548 34.726 1.00 11.92 220 ARG A C 1
ATOM 1648 O O . ARG A 1 220 ? 63.192 51.513 35.487 1.00 11.76 220 ARG A O 1
ATOM 1656 N N . ASP A 1 221 ? 64.299 50.343 33.916 1.00 12.27 221 ASP A N 1
ATOM 1657 C CA . ASP A 1 221 ? 65.441 51.258 33.889 1.00 13.11 221 ASP A CA 1
ATOM 1658 C C . ASP A 1 221 ? 65.044 52.646 33.392 1.00 13.04 221 ASP A C 1
ATOM 1659 O O . ASP A 1 221 ? 65.823 53.596 33.490 1.00 13.35 221 ASP A O 1
ATOM 1664 N N . GLN A 1 222 ? 63.834 52.758 32.855 1.00 12.42 222 GLN A N 1
ATOM 1665 C CA . GLN A 1 222 ? 63.331 54.034 32.360 1.00 12.09 222 GLN A CA 1
ATOM 1666 C C . GLN A 1 222 ? 62.668 54.818 33.492 1.00 10.78 222 GLN A C 1
ATOM 1667 O O . GLN A 1 222 ? 62.115 55.896 33.270 1.00 10.34 222 GLN A O 1
ATOM 1673 N N . TYR A 1 223 ? 62.726 54.265 34.703 1.00 9.78 223 TYR A N 1
ATOM 1674 C CA . TYR A 1 223 ? 62.141 54.898 35.883 1.00 9.03 223 TYR A CA 1
ATOM 1675 C C . TYR A 1 223 ? 63.173 55.005 36.995 1.00 8.92 223 TYR A C 1
ATOM 1676 O O . TYR A 1 223 ? 64.189 54.311 36.976 1.00 9.69 223 TYR A O 1
ATOM 1685 N N . GLU A 1 224 ? 62.902 55.878 37.962 1.00 8.71 224 GLU A N 1
ATOM 1686 C CA . GLU A 1 224 ? 63.785 56.094 39.105 1.00 8.85 224 GLU A CA 1
ATOM 1687 C C . GLU A 1 224 ? 62.948 56.435 40.334 1.00 7.91 224 GLU A C 1
ATOM 1688 O O . GLU A 1 224 ? 61.726 56.587 40.246 1.00 7.83 224 GLU A O 1
ATOM 1694 N N . LEU A 1 225 ? 63.620 56.576 41.473 1.00 7.65 225 LEU A N 1
ATOM 1695 C CA . LEU A 1 225 ? 62.963 56.919 42.731 1.00 7.67 225 LEU A CA 1
ATOM 1696 C C . LEU A 1 225 ? 63.526 58.226 43.269 1.00 7.96 225 LEU A C 1
ATOM 1697 O O . LEU A 1 225 ? 64.713 58.514 43.094 1.00 8.44 225 LEU A O 1
ATOM 1702 N N . LEU A 1 226 ? 62.676 59.014 43.918 1.00 7.89 226 LEU A N 1
ATOM 1703 C CA . LEU A 1 226 ? 63.109 60.268 44.527 1.00 8.18 226 LEU A CA 1
ATOM 1704 C C . LEU A 1 226 ? 63.504 59.955 45.966 1.00 8.19 226 LEU A C 1
ATOM 1705 O O . LEU A 1 226 ? 62.712 59.386 46.717 1.00 7.92 226 LEU A O 1
ATOM 1710 N N . CYS A 1 227 ? 64.723 60.317 46.356 1.00 8.43 227 CYS A N 1
ATOM 1711 C CA . CYS A 1 227 ? 65.160 60.063 47.727 1.00 9.29 227 CYS A CA 1
ATOM 1712 C C . CYS A 1 227 ? 65.043 61.337 48.555 1.00 9.91 227 CYS A C 1
ATOM 1713 O O . 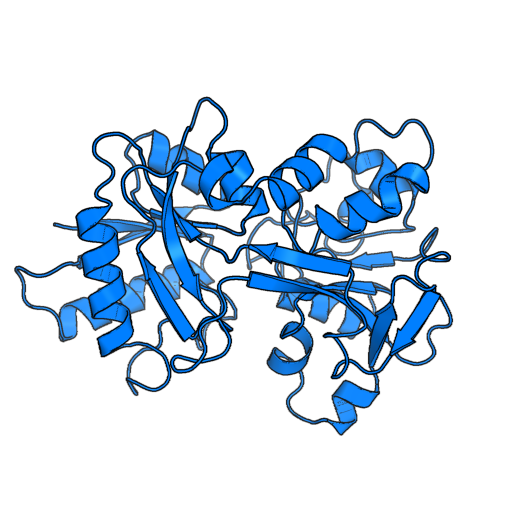CYS A 1 227 ? 65.013 62.446 48.017 1.00 9.73 227 CYS A O 1
ATOM 1716 N N . LEU A 1 228 ? 64.977 61.167 49.870 1.00 10.83 228 LEU A N 1
ATOM 1717 C CA . LEU A 1 228 ? 64.840 62.286 50.794 1.00 12.14 228 LEU A CA 1
ATOM 1718 C C . LEU A 1 228 ? 66.004 63.275 50.783 1.00 12.76 228 LEU A C 1
ATOM 1719 O O . LEU A 1 228 ? 65.836 64.433 51.163 1.00 13.62 228 LEU A O 1
ATOM 1724 N N . ASP A 1 229 ? 67.178 62.828 50.349 1.00 13.24 229 ASP A N 1
ATOM 1725 C CA . ASP A 1 229 ? 68.350 63.700 50.312 1.00 13.76 229 ASP A CA 1
ATOM 1726 C C . ASP A 1 229 ? 68.415 64.503 49.013 1.00 13.57 229 ASP A C 1
ATOM 1727 O O . ASP A 1 229 ? 69.453 65.067 48.664 1.00 13.83 229 ASP A O 1
ATOM 1732 N N . ASN A 1 230 ? 67.294 64.550 48.304 1.00 13.09 230 ASN A N 1
ATOM 1733 C CA . ASN A 1 230 ? 67.191 65.288 47.051 1.00 12.93 230 ASN A CA 1
ATOM 1734 C C . ASN A 1 230 ? 68.090 64.786 45.929 1.00 12.67 230 ASN A C 1
ATOM 1735 O O . ASN A 1 230 ? 68.712 65.566 45.202 1.00 12.66 230 ASN A O 1
ATOM 1740 N N . THR A 1 231 ? 68.147 63.465 45.807 1.00 12.35 231 THR A N 1
ATOM 1741 C CA . THR A 1 231 ? 68.902 62.796 44.758 1.00 12.31 231 THR A CA 1
ATOM 1742 C C . THR A 1 231 ? 67.966 61.700 44.257 1.00 11.58 231 THR A C 1
ATOM 1743 O O . THR A 1 231 ? 66.914 61.458 44.858 1.00 11.19 231 THR A O 1
ATOM 1747 N N . ARG A 1 232 ? 68.339 61.050 43.161 1.00 11.52 232 ARG A N 1
ATOM 1748 C CA . ARG A 1 232 ? 67.529 59.977 42.598 1.00 11.77 232 ARG A CA 1
ATOM 1749 C C . ARG A 1 232 ? 68.320 58.679 42.582 1.00 11.98 232 ARG A C 1
ATOM 1750 O O . ARG A 1 232 ? 69.548 58.691 42.496 1.00 12.72 232 ARG A O 1
ATOM 1758 N N . LYS A 1 233 ? 67.612 57.559 42.667 1.00 11.65 233 LYS A N 1
ATOM 1759 C CA . LYS A 1 233 ? 68.256 56.253 42.648 1.00 11.24 233 LYS A CA 1
ATOM 1760 C C . LYS A 1 233 ? 67.413 55.253 41.870 1.00 10.57 233 LYS A C 1
ATOM 1761 O O . LYS A 1 233 ? 66.214 55.462 41.674 1.00 10.31 233 LYS A O 1
ATOM 1767 N N . PRO A 1 234 ? 68.032 54.157 41.400 1.00 9.99 234 PRO A N 1
ATOM 1768 C CA . PRO A 1 234 ? 67.305 53.132 40.642 1.00 9.64 234 PRO A CA 1
ATOM 1769 C C . PRO A 1 234 ? 66.159 52.549 41.472 1.00 9.18 234 PRO A C 1
ATOM 1770 O O . PRO A 1 234 ? 66.229 52.523 42.700 1.00 8.86 234 PRO A O 1
ATOM 1774 N N . VAL A 1 235 ? 65.117 52.065 40.801 1.00 9.40 235 VAL A N 1
ATOM 1775 C CA . VAL A 1 235 ? 63.963 51.517 41.507 1.00 9.28 235 VAL A CA 1
ATOM 1776 C C . VAL A 1 235 ? 64.276 50.284 42.351 1.00 9.92 235 VAL A C 1
ATOM 1777 O O . VAL A 1 235 ? 63.499 49.920 43.231 1.00 9.79 235 VAL A O 1
ATOM 1781 N N . ASP A 1 236 ? 65.415 49.648 42.093 1.00 11.18 236 ASP A N 1
ATOM 1782 C CA . ASP A 1 236 ? 65.805 48.461 42.847 1.00 12.11 236 ASP A CA 1
ATOM 1783 C C . ASP A 1 236 ? 66.471 48.837 44.171 1.00 11.54 236 ASP A C 1
ATOM 1784 O O . ASP A 1 236 ? 66.677 47.985 45.032 1.00 12.05 236 ASP A O 1
ATOM 1789 N N . GLU A 1 237 ? 66.793 50.115 44.333 1.00 10.66 237 GLU A N 1
ATOM 1790 C CA . GLU A 1 237 ? 67.457 50.594 45.543 1.00 10.29 237 GLU A CA 1
ATOM 1791 C C . GLU A 1 237 ? 66.519 51.278 46.537 1.00 9.60 237 GLU A C 1
ATOM 1792 O O . GLU A 1 237 ? 66.930 52.160 47.290 1.00 9.37 237 GLU A O 1
ATOM 1798 N N . TYR A 1 238 ? 65.262 50.844 46.551 1.00 9.37 238 TYR A N 1
ATOM 1799 C CA . TYR A 1 238 ? 64.260 51.416 47.441 1.00 9.12 238 TYR A CA 1
ATOM 1800 C C . TYR A 1 238 ? 64.626 51.353 48.925 1.00 9.07 238 TYR A C 1
ATOM 1801 O O . TYR A 1 238 ? 64.214 52.214 49.702 1.00 8.81 238 TYR A O 1
ATOM 1810 N N . LYS A 1 239 ? 65.395 50.344 49.325 1.00 9.40 239 LYS A N 1
ATOM 1811 C CA . LYS A 1 239 ? 65.781 50.222 50.727 1.00 10.01 239 LYS A CA 1
ATOM 1812 C C . LYS A 1 239 ? 66.622 51.407 51.189 1.00 9.86 239 LYS A C 1
ATOM 1813 O O . LYS A 1 239 ? 66.700 51.692 52.382 1.00 10.48 239 LYS A O 1
ATOM 1819 N N . ASP A 1 240 ? 67.247 52.098 50.240 1.00 9.59 240 ASP A N 1
ATOM 1820 C CA . ASP A 1 240 ? 68.070 53.260 50.558 1.00 9.56 240 ASP A CA 1
ATOM 1821 C C . ASP A 1 240 ? 67.559 54.502 49.849 1.00 9.46 240 ASP A C 1
ATOM 1822 O O . ASP A 1 240 ? 68.290 55.476 49.658 1.00 9.60 240 ASP A O 1
ATOM 1827 N N . CYS A 1 241 ? 66.288 54.465 49.467 1.00 8.52 241 CYS A N 1
ATOM 1828 C CA . CYS A 1 241 ? 65.669 55.584 48.782 1.00 8.39 241 CYS A CA 1
ATOM 1829 C C . CYS A 1 241 ? 64.152 55.460 48.868 1.00 7.65 241 CYS A C 1
ATOM 1830 O O . CYS A 1 241 ? 63.467 55.253 47.863 1.00 7.85 241 CYS A O 1
ATOM 1833 N N . HIS A 1 242 ? 63.644 55.562 50.092 1.00 8.07 242 HIS A N 1
ATOM 1834 C CA . HIS A 1 242 ? 62.212 55.497 50.340 1.00 7.79 242 HIS A CA 1
ATOM 1835 C C . HIS A 1 242 ? 61.807 56.652 51.246 1.00 7.76 242 HIS A C 1
ATOM 1836 O O . HIS A 1 242 ? 62.656 57.276 51.890 1.00 8.00 242 HIS A O 1
ATOM 1843 N N . LEU A 1 243 ? 60.510 56.944 51.289 1.00 7.50 243 LEU A N 1
ATOM 1844 C CA . LEU A 1 243 ? 60.010 58.037 52.113 1.00 8.00 243 LEU A CA 1
ATOM 1845 C C . LEU A 1 243 ? 59.791 57.588 53.548 1.00 7.60 243 LEU A C 1
ATOM 1846 O O . LEU A 1 243 ? 59.991 58.362 54.483 1.00 8.05 243 LEU A O 1
ATOM 1851 N N . ALA A 1 244 ? 59.372 56.338 53.720 1.00 7.33 244 ALA A N 1
ATOM 1852 C CA . ALA A 1 244 ? 59.140 55.784 55.045 1.00 7.74 244 ALA A CA 1
ATOM 1853 C C . ALA A 1 244 ? 58.708 54.332 54.948 1.00 7.79 244 ALA A C 1
ATOM 1854 O O . ALA A 1 244 ? 58.385 53.834 53.866 1.00 7.56 244 ALA A O 1
ATOM 1856 N N . GLN A 1 245 ? 58.741 53.652 56.089 1.00 7.93 245 GLN A N 1
ATOM 1857 C CA . GLN A 1 245 ? 58.287 52.273 56.190 1.00 8.07 245 GLN A CA 1
ATOM 1858 C C . GLN A 1 245 ? 56.924 52.405 56.864 1.00 7.43 245 GLN A C 1
ATOM 1859 O O . GLN A 1 245 ? 56.764 53.217 57.779 1.00 8.03 245 GLN A O 1
ATOM 1865 N N . VAL A 1 246 ? 55.947 51.621 56.422 1.00 6.50 246 VAL A N 1
ATOM 1866 C CA . VAL A 1 246 ? 54.608 51.688 56.998 1.00 6.05 246 VAL A CA 1
ATOM 1867 C C . VAL A 1 246 ? 54.089 50.292 57.323 1.00 5.59 246 VAL A C 1
ATOM 1868 O O . VAL A 1 246 ? 54.537 49.309 56.740 1.00 6.18 246 VAL A O 1
ATOM 1872 N N . PRO A 1 247 ? 53.124 50.191 58.255 1.00 5.70 247 PRO A N 1
ATOM 1873 C CA . PRO A 1 247 ? 52.553 48.898 58.653 1.00 5.79 247 PRO A CA 1
ATOM 1874 C C . PRO A 1 247 ? 51.763 48.220 57.544 1.00 5.37 247 PRO A C 1
ATOM 1875 O O . PRO A 1 247 ? 51.172 48.880 56.685 1.00 5.46 247 PRO A O 1
ATOM 1879 N N . SER A 1 248 ? 51.733 46.894 57.575 1.00 5.37 248 SER A N 1
ATOM 1880 C CA . SER A 1 248 ? 51.008 46.159 56.558 1.00 5.94 248 SER A CA 1
ATOM 1881 C C . SER A 1 248 ? 49.498 46.352 56.642 1.00 5.07 248 SER A C 1
ATOM 1882 O O . SER A 1 248 ? 48.955 46.778 57.666 1.00 5.80 248 SER A O 1
ATOM 1885 N N . HIS A 1 249 ? 48.830 46.066 55.531 1.00 5.09 249 HIS A N 1
ATOM 1886 C CA . HIS A 1 249 ? 47.382 46.157 55.471 1.00 5.24 249 HIS A CA 1
ATOM 1887 C C . HIS A 1 249 ? 46.807 45.095 56.390 1.00 5.20 249 HIS A C 1
ATOM 1888 O O . HIS A 1 249 ? 47.437 44.056 56.632 1.00 5.53 249 HIS A O 1
ATOM 1895 N N . THR A 1 250 ? 45.607 45.353 56.894 1.00 5.31 250 THR A N 1
ATOM 1896 C CA . THR A 1 250 ? 44.951 44.414 57.787 1.00 5.63 250 THR A CA 1
ATOM 1897 C C . THR A 1 250 ? 43.461 44.343 57.581 1.00 4.87 250 THR A C 1
ATOM 1898 O O . THR A 1 250 ? 42.815 45.325 57.208 1.00 4.73 250 THR A O 1
ATOM 1902 N N . VAL A 1 251 ? 42.927 43.159 57.837 1.00 4.60 251 VAL A N 1
ATOM 1903 C CA . VAL A 1 251 ? 41.499 42.930 57.776 1.00 4.70 251 VAL A CA 1
ATOM 1904 C C . VAL A 1 251 ? 40.964 43.507 59.089 1.00 5.03 251 VAL A C 1
ATOM 1905 O O . VAL A 1 251 ? 41.564 43.303 60.147 1.00 5.79 251 VAL A O 1
ATOM 1909 N N . VAL A 1 252 ? 39.866 44.253 59.017 1.00 5.05 252 VAL A N 1
ATOM 1910 C CA . VAL A 1 252 ? 39.260 44.826 60.216 1.00 5.03 252 VAL A CA 1
ATOM 1911 C C . VAL A 1 252 ? 37.873 44.227 60.440 1.00 4.94 252 VAL A C 1
ATOM 1912 O O . VAL A 1 252 ? 37.245 43.707 59.509 1.00 5.53 252 VAL A O 1
ATOM 1916 N N . ALA A 1 253 ? 37.410 44.305 61.686 1.00 5.29 253 ALA A N 1
ATOM 1917 C CA . ALA A 1 253 ? 36.123 43.751 62.087 1.00 5.09 253 ALA A CA 1
ATOM 1918 C C . ALA A 1 253 ? 35.552 44.508 63.280 1.00 5.33 253 ALA A C 1
ATOM 1919 O O . ALA A 1 253 ? 36.215 45.369 63.852 1.00 5.57 253 ALA A O 1
ATOM 1921 N N . ARG A 1 254 ? 34.314 44.185 63.645 1.00 5.64 254 ARG A N 1
ATOM 1922 C CA . ARG A 1 254 ? 33.670 44.801 64.804 1.00 6.06 254 ARG A CA 1
ATOM 1923 C C . ARG A 1 254 ? 34.323 44.299 66.081 1.00 6.84 254 ARG A C 1
ATOM 1924 O O . ARG A 1 254 ? 34.892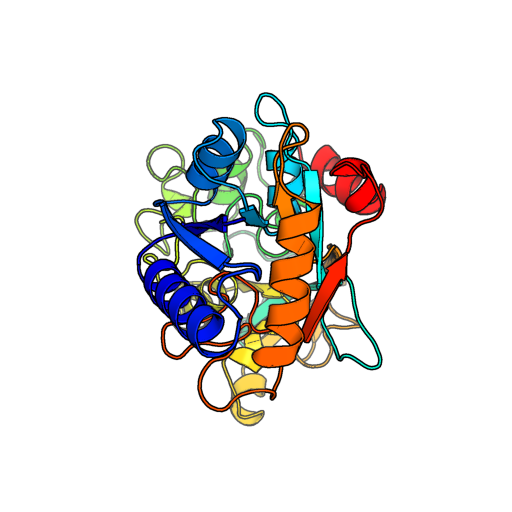 43.205 66.115 1.00 6.92 254 ARG A O 1
ATOM 1932 N N . SER A 1 255 ? 34.206 45.091 67.141 1.00 8.28 255 SER A N 1
ATOM 1933 C CA . SER A 1 255 ? 34.734 44.693 68.437 1.00 9.62 255 SER A CA 1
ATOM 1934 C C . SER A 1 255 ? 33.711 43.767 69.102 1.00 9.32 255 SER A C 1
ATOM 1935 O O . SER A 1 255 ? 34.084 42.841 69.820 1.00 10.39 255 SER A O 1
ATOM 1938 N N . MET A 1 256 ? 32.422 44.011 68.861 1.00 8.82 256 MET A N 1
ATOM 1939 C CA . MET A 1 256 ? 31.372 43.168 69.442 1.00 8.44 256 MET A CA 1
ATOM 1940 C C . MET A 1 256 ? 30.743 42.261 68.386 1.00 7.57 256 MET A C 1
ATOM 1941 O O . MET A 1 256 ? 30.281 42.726 67.346 1.00 7.86 256 MET A O 1
ATOM 1946 N N . GLY A 1 257 ? 30.717 40.962 68.663 1.00 7.28 257 GLY A N 1
ATOM 1947 C CA . GLY A 1 257 ? 30.164 40.022 67.704 1.00 7.31 257 GLY A CA 1
ATOM 1948 C C . GLY A 1 257 ? 30.864 40.195 66.369 1.00 7.02 257 GLY A C 1
ATOM 1949 O O . GLY A 1 257 ? 30.230 40.158 65.315 1.00 7.56 257 GLY A O 1
ATOM 1950 N N . GLY A 1 258 ? 32.181 40.366 66.415 1.00 6.68 258 GLY A N 1
ATOM 1951 C CA . GLY A 1 258 ? 32.946 40.591 65.200 1.00 6.49 258 GLY A CA 1
ATOM 1952 C C . GLY A 1 258 ? 33.388 39.392 64.383 1.00 6.38 258 GLY A C 1
ATOM 1953 O O . GLY A 1 258 ? 33.862 39.566 63.259 1.00 6.55 258 GLY A O 1
ATOM 1954 N N . LYS A 1 259 ? 33.247 38.188 64.933 1.00 6.83 259 LYS A N 1
ATOM 1955 C CA . LYS A 1 259 ? 33.635 36.960 64.237 1.00 7.10 259 LYS A CA 1
ATOM 1956 C C . LYS A 1 259 ? 35.129 36.881 63.938 1.00 7.40 259 LYS A C 1
ATOM 1957 O O . LYS A 1 259 ? 35.530 36.207 62.987 1.00 7.74 259 LYS A O 1
ATOM 1963 N N . GLU A 1 260 ? 35.957 37.545 64.738 1.00 7.58 260 GLU A N 1
ATOM 1964 C CA . GLU A 1 260 ? 37.391 37.523 64.478 1.00 7.91 260 GLU A CA 1
ATOM 1965 C C . GLU A 1 260 ? 37.984 36.116 64.460 1.00 7.88 260 GLU A C 1
ATOM 1966 O O . GLU A 1 260 ? 38.928 35.846 63.719 1.00 7.35 260 GLU A O 1
ATOM 1972 N N . ASP A 1 261 ? 37.436 35.216 65.269 1.00 7.57 261 ASP A N 1
ATOM 1973 C CA . ASP A 1 261 ? 37.935 33.847 65.293 1.00 8.20 261 ASP A CA 1
ATOM 1974 C C . ASP A 1 261 ? 37.623 33.145 63.969 1.00 7.92 261 ASP A C 1
ATOM 1975 O O . ASP A 1 261 ? 38.469 32.442 63.415 1.00 8.44 261 ASP A O 1
ATOM 1980 N N . LEU A 1 262 ? 36.417 33.356 63.453 1.00 7.48 262 LEU A N 1
ATOM 1981 C CA . LEU A 1 262 ? 36.015 32.753 62.187 1.00 7.95 262 LEU A CA 1
ATOM 1982 C C . LEU A 1 262 ? 36.715 33.401 60.994 1.00 7.34 262 LEU A C 1
ATOM 1983 O O . LEU A 1 262 ? 36.979 32.739 59.990 1.00 7.26 262 LEU A O 1
ATOM 1988 N N . ILE A 1 263 ? 37.001 34.696 61.094 1.00 6.83 263 ILE A N 1
ATOM 1989 C CA . ILE A 1 263 ? 37.697 35.385 60.016 1.00 6.72 263 ILE A CA 1
ATOM 1990 C C . ILE A 1 263 ? 39.097 34.786 59.905 1.00 6.57 263 ILE A C 1
ATOM 1991 O O . ILE A 1 263 ? 39.584 34.517 58.805 1.00 6.58 263 ILE A O 1
ATOM 1996 N N . TRP A 1 264 ? 39.739 34.558 61.047 1.00 7.12 264 TRP A N 1
ATOM 1997 C CA . TRP A 1 264 ? 41.072 33.968 61.034 1.00 7.47 264 TRP A CA 1
ATOM 1998 C C . TRP A 1 264 ? 41.014 32.535 60.511 1.00 7.79 264 TRP A C 1
ATOM 1999 O O . TRP A 1 264 ? 41.844 32.132 59.700 1.00 7.96 264 TRP A O 1
ATOM 2010 N N . GLU A 1 265 ? 40.032 31.768 60.972 1.00 8.42 265 GLU A N 1
ATOM 2011 C CA . GLU A 1 265 ? 39.891 30.384 60.531 1.00 9.43 265 GLU A CA 1
ATOM 2012 C C . GLU A 1 265 ? 39.739 30.341 59.013 1.00 8.83 265 GLU A C 1
ATOM 2013 O O . GLU A 1 265 ? 40.387 29.543 58.334 1.00 9.35 265 GLU A O 1
ATOM 2019 N N . LEU A 1 266 ? 38.879 31.209 58.493 1.00 8.29 266 LEU A N 1
ATOM 2020 C CA . LEU A 1 266 ? 38.635 31.299 57.058 1.00 7.71 266 LEU A CA 1
ATOM 2021 C C . LEU A 1 266 ? 39.907 31.622 56.281 1.00 7.29 266 LEU A C 1
ATOM 2022 O O . LEU A 1 266 ? 40.265 30.923 55.329 1.00 7.69 266 LEU A O 1
ATOM 2027 N N . LEU A 1 267 ? 40.585 32.688 56.687 1.00 7.00 267 LEU A N 1
ATOM 2028 C CA . LEU A 1 267 ? 41.792 33.120 55.998 1.00 6.62 267 LEU A CA 1
ATOM 2029 C C . LEU A 1 267 ? 42.991 32.198 56.159 1.00 6.64 267 LEU A C 1
ATOM 2030 O O . LEU A 1 267 ? 43.799 32.066 55.240 1.00 6.52 267 LEU A O 1
ATOM 2035 N N . ASN A 1 268 ? 43.116 31.561 57.316 1.00 6.91 268 ASN A N 1
ATOM 2036 C CA . ASN A 1 268 ? 44.236 30.657 57.519 1.00 7.58 268 ASN A CA 1
ATOM 2037 C C . ASN A 1 268 ? 44.045 29.423 56.636 1.00 7.72 268 ASN A C 1
ATOM 2038 O O . ASN A 1 268 ? 44.991 28.947 56.005 1.00 8.38 268 ASN A O 1
ATOM 2043 N N . GLN A 1 269 ? 42.822 28.907 56.578 1.00 8.08 269 GLN A N 1
ATOM 2044 C CA . GLN A 1 269 ? 42.566 27.754 55.727 1.00 8.93 269 GLN A CA 1
ATOM 2045 C C . GLN A 1 269 ? 42.672 28.177 54.261 1.00 8.66 269 GLN A C 1
ATOM 2046 O O . GLN A 1 269 ? 43.169 27.425 53.422 1.00 8.97 269 GLN A O 1
ATOM 2052 N N . ALA A 1 270 ? 42.228 29.393 53.957 1.00 8.18 270 ALA A N 1
ATOM 2053 C CA . ALA A 1 270 ? 42.286 29.897 52.592 1.00 8.14 270 ALA A CA 1
ATOM 2054 C C . ALA A 1 270 ? 43.717 30.044 52.085 1.00 7.91 270 ALA A C 1
ATOM 2055 O O . ALA A 1 270 ? 43.995 29.733 50.928 1.00 7.45 270 ALA A O 1
ATOM 2057 N N . GLN A 1 271 ? 44.633 30.513 52.930 1.00 7.79 271 GLN A N 1
ATOM 2058 C CA . GLN A 1 271 ? 46.006 30.675 52.474 1.00 7.66 271 GLN A CA 1
ATOM 2059 C C . GLN A 1 271 ? 46.678 29.322 52.237 1.00 7.92 271 GLN A C 1
ATOM 2060 O O . GLN A 1 271 ? 47.581 29.212 51.410 1.00 7.85 271 GLN A O 1
ATOM 2066 N N . GLU A 1 272 ? 46.235 28.287 52.943 1.00 8.00 272 GLU A N 1
ATOM 2067 C CA . GLU A 1 272 ? 46.800 26.958 52.724 1.00 8.67 272 GLU A CA 1
ATOM 2068 C C . GLU A 1 272 ? 46.290 26.389 51.396 1.00 8.33 272 GLU A C 1
ATOM 2069 O O . GLU A 1 272 ? 47.051 25.808 50.625 1.00 8.92 272 GLU A O 1
ATOM 2075 N N . HIS A 1 273 ? 45.004 26.575 51.125 1.00 8.01 273 HIS A N 1
ATOM 2076 C CA . HIS A 1 273 ? 44.406 26.076 49.890 1.00 8.00 273 HIS A CA 1
ATOM 2077 C C . HIS A 1 273 ? 44.736 26.899 48.654 1.00 7.49 273 HIS A C 1
ATOM 2078 O O . HIS A 1 273 ? 45.095 26.356 47.607 1.00 7.68 273 HIS A O 1
ATOM 2085 N N . PHE A 1 274 ? 44.620 28.217 48.787 1.00 7.84 274 PHE A N 1
ATOM 2086 C CA . PHE A 1 274 ? 44.799 29.116 47.656 1.00 8.07 274 PHE A CA 1
ATOM 2087 C C . PHE A 1 274 ? 45.849 30.205 47.810 1.00 8.27 274 PHE A C 1
ATOM 2088 O O . PHE A 1 274 ? 45.863 31.179 47.048 1.00 8.75 274 PHE A O 1
ATOM 2096 N N . GLY A 1 275 ? 46.733 30.035 48.786 1.00 8.74 275 GLY A N 1
ATOM 2097 C CA . GLY A 1 275 ? 47.778 31.008 49.022 1.00 10.20 275 GLY A CA 1
ATOM 2098 C C . GLY A 1 275 ? 48.801 31.006 47.911 1.00 10.95 275 GLY A C 1
ATOM 2099 O O . GLY A 1 275 ? 48.600 30.389 46.860 1.00 10.65 275 GLY A O 1
ATOM 2100 N N . LYS A 1 276 ? 49.914 31.687 48.151 1.00 12.51 276 LYS A N 1
ATOM 2101 C CA . LYS A 1 276 ? 50.966 31.788 47.156 1.00 13.81 276 LYS A CA 1
ATOM 2102 C C . LYS A 1 276 ? 51.430 30.450 46.587 1.00 14.27 276 LYS A C 1
ATOM 2103 O O . LYS A 1 276 ? 51.960 29.594 47.300 1.00 14.03 276 LYS A O 1
ATOM 2109 N N . ASP A 1 277 ? 51.190 30.282 45.288 1.00 14.44 277 ASP A N 1
ATOM 2110 C CA . ASP A 1 277 ? 51.581 29.092 44.542 1.00 14.72 277 ASP A CA 1
ATOM 2111 C C . ASP A 1 277 ? 50.998 27.776 45.053 1.00 13.88 277 ASP A C 1
ATOM 2112 O O . ASP A 1 277 ? 51.612 26.723 44.894 1.00 14.80 277 ASP A O 1
ATOM 2117 N N . LYS A 1 278 ? 49.808 27.821 45.642 1.00 11.86 278 LYS A N 1
ATOM 2118 C CA . LYS A 1 278 ? 49.197 26.604 46.175 1.00 10.20 278 LYS A CA 1
ATOM 2119 C C . LYS A 1 278 ? 48.176 25.924 45.269 1.00 9.54 278 LYS A C 1
ATOM 2120 O O . LYS A 1 278 ? 48.053 24.701 45.283 1.00 9.78 278 LYS A O 1
ATOM 2126 N N . SER A 1 279 ? 47.457 26.709 44.474 1.00 8.54 279 SER A N 1
ATOM 2127 C CA . SER A 1 279 ? 46.410 26.165 43.620 1.00 8.30 279 SER A CA 1
ATOM 2128 C C . SER A 1 279 ? 46.379 26.669 42.183 1.00 7.87 279 SER A C 1
ATOM 2129 O O . SER A 1 279 ? 46.650 27.841 41.910 1.00 8.11 279 SER A O 1
ATOM 2132 N N . LYS A 1 280 ? 46.032 25.763 41.272 1.00 8.28 280 LYS A N 1
ATOM 2133 C CA . LYS A 1 280 ? 45.916 26.078 39.853 1.00 8.47 280 LYS A CA 1
ATOM 2134 C C . LYS A 1 280 ? 44.489 26.522 39.528 1.00 7.88 280 LYS A C 1
ATOM 2135 O O . LYS A 1 280 ? 44.194 26.895 38.391 1.00 8.66 280 LYS A O 1
ATOM 2141 N N . GLU A 1 281 ? 43.604 26.469 40.520 1.00 7.64 281 GLU A N 1
ATOM 2142 C CA . GLU A 1 281 ? 42.217 26.864 40.313 1.00 7.33 281 GLU A CA 1
ATOM 2143 C C . GLU A 1 281 ? 41.904 28.270 40.804 1.00 7.21 281 GLU A C 1
ATOM 2144 O O . GLU A 1 281 ? 41.140 28.992 40.165 1.00 7.57 281 GLU A O 1
ATOM 2150 N N . PHE A 1 282 ? 42.490 28.660 41.932 1.00 6.80 282 PHE A N 1
ATOM 2151 C CA . PHE A 1 282 ? 42.226 29.977 42.495 1.00 6.82 282 PHE A CA 1
ATOM 2152 C C . PHE A 1 282 ? 43.413 30.505 43.288 1.00 6.43 282 P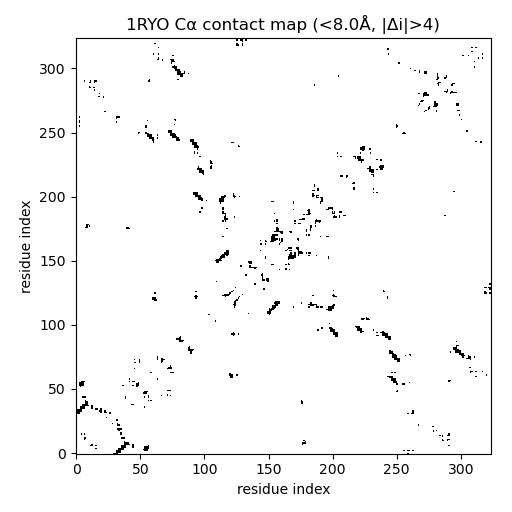HE A C 1
ATOM 2153 O O . PHE A 1 282 ? 44.148 29.739 43.915 1.00 6.36 282 PHE A O 1
ATOM 2161 N N . GLN A 1 283 ? 43.584 31.824 43.259 1.00 6.77 283 GLN A N 1
ATOM 2162 C CA . GLN A 1 283 ? 44.666 32.484 43.977 1.00 6.79 283 GLN A CA 1
ATOM 2163 C C . GLN A 1 283 ? 44.129 33.634 44.821 1.00 6.93 283 GLN A C 1
ATOM 2164 O O . GLN A 1 283 ? 43.390 34.488 44.329 1.00 7.28 283 GLN A O 1
ATOM 2170 N N . LEU A 1 284 ? 44.502 33.658 46.094 1.00 6.82 284 LEU A N 1
ATOM 2171 C CA . LEU A 1 284 ? 44.082 34.733 46.980 1.00 7.21 284 LEU A CA 1
ATOM 2172 C C . LEU A 1 284 ? 44.849 36.011 46.668 1.00 6.40 284 LEU A C 1
ATOM 2173 O O . LEU A 1 284 ? 44.304 37.114 46.761 1.00 6.67 284 LEU A O 1
ATOM 2178 N N . PHE A 1 285 ? 46.109 35.850 46.275 1.00 5.97 285 PHE A N 1
ATOM 2179 C CA . PHE A 1 285 ? 46.975 36.994 46.051 1.00 5.79 285 PHE A CA 1
ATOM 2180 C C . PHE A 1 285 ? 47.284 37.443 44.628 1.00 5.63 285 PHE A C 1
ATOM 2181 O O . PHE A 1 285 ? 48.326 38.047 44.363 1.00 5.62 285 PHE A O 1
ATOM 2189 N N . SER A 1 286 ? 46.362 37.150 43.721 1.00 6.20 286 SER A N 1
ATOM 2190 C CA . SER A 1 286 ? 46.457 37.587 42.333 1.00 6.65 286 SER A CA 1
ATOM 2191 C C . SER A 1 286 ? 45.087 37.327 41.726 1.00 6.64 286 SER A C 1
ATOM 2192 O O . SER A 1 286 ? 44.235 36.711 42.362 1.00 7.64 286 SER A O 1
ATOM 2195 N N . SER A 1 287 ? 44.857 37.813 40.515 1.00 6.21 287 SER A N 1
ATOM 2196 C CA . SER A 1 287 ? 43.569 37.598 39.873 1.00 6.26 287 SER A CA 1
ATOM 2197 C C . SER A 1 287 ? 43.580 38.006 38.420 1.00 6.53 287 SER A C 1
ATOM 2198 O O . SER A 1 287 ? 44.242 38.968 38.043 1.00 5.91 287 SER A O 1
ATOM 2201 N N . PRO A 1 288 ? 42.861 37.259 37.575 1.00 7.07 288 PRO A N 1
ATOM 2202 C CA . PRO A 1 288 ? 42.817 37.620 36.159 1.00 7.47 288 PRO A CA 1
ATOM 2203 C C . PRO A 1 288 ? 41.908 38.841 35.996 1.00 7.11 288 PRO A C 1
ATOM 2204 O O . PRO A 1 288 ? 41.813 39.414 34.912 1.00 8.03 288 PRO A O 1
ATOM 2208 N N . HIS A 1 289 ? 41.259 39.252 37.085 1.00 6.44 289 HIS A N 1
ATOM 2209 C CA . HIS A 1 289 ? 40.340 40.388 37.049 1.00 6.50 289 HIS A CA 1
ATOM 2210 C C . HIS A 1 289 ? 40.945 41.718 37.472 1.00 6.43 289 HIS A C 1
ATOM 2211 O O . HIS A 1 289 ? 40.300 42.758 37.351 1.00 7.44 289 HIS A O 1
ATOM 2218 N N . GLY A 1 290 ? 42.180 41.690 37.964 1.00 6.14 290 GLY A N 1
ATOM 2219 C CA . GLY A 1 290 ? 42.832 42.919 38.381 1.00 6.48 290 GLY A CA 1
ATOM 2220 C C . GLY A 1 290 ? 43.843 42.712 39.493 1.00 5.60 290 GLY A C 1
ATOM 2221 O O . GLY A 1 290 ? 44.005 41.599 40.002 1.00 5.99 290 GLY A O 1
ATOM 2222 N N . LYS A 1 291 ? 44.513 43.796 39.875 1.00 5.85 291 LYS A N 1
ATOM 2223 C CA . LYS A 1 291 ? 45.527 43.758 40.920 1.00 5.49 291 LYS A CA 1
ATOM 2224 C C . LYS A 1 291 ? 45.016 44.273 42.259 1.00 5.18 291 LYS A C 1
ATOM 2225 O O . LYS A 1 291 ? 44.169 45.167 42.317 1.00 5.24 291 LYS A O 1
ATOM 2231 N N . ASP A 1 292 ? 45.561 43.702 43.330 1.00 4.58 292 ASP A N 1
ATOM 2232 C CA . ASP A 1 292 ? 45.224 44.071 44.700 1.00 4.36 292 ASP A CA 1
ATOM 2233 C C . ASP A 1 292 ? 43.741 43.982 45.042 1.00 4.57 292 ASP A C 1
ATOM 2234 O O . ASP A 1 292 ? 43.232 44.763 45.848 1.00 4.39 292 ASP A O 1
ATOM 2239 N N . LEU A 1 293 ? 43.052 43.020 44.436 1.00 4.26 293 LEU A N 1
ATOM 2240 C CA . LEU A 1 293 ? 41.629 42.826 44.701 1.00 3.88 293 LEU A CA 1
ATOM 2241 C C . LEU A 1 293 ? 41.458 41.999 45.989 1.00 4.04 293 LEU A C 1
ATOM 2242 O O . LEU A 1 293 ? 41.942 40.868 46.077 1.00 3.98 293 LEU A O 1
ATOM 2247 N N . LEU A 1 294 ? 40.774 42.590 46.973 1.00 3.82 294 LEU A N 1
ATOM 2248 C CA . LEU A 1 294 ? 40.500 41.995 48.291 1.00 4.12 294 LEU A CA 1
ATOM 2249 C C . LEU A 1 294 ? 41.719 41.973 49.211 1.00 3.87 294 LEU A C 1
ATOM 2250 O O . LEU A 1 294 ? 41.608 42.291 50.396 1.00 4.17 294 LEU A O 1
ATOM 2255 N N . PHE A 1 295 ? 42.863 41.575 48.657 1.00 4.28 295 PHE A N 1
ATOM 2256 C CA . PHE A 1 295 ? 44.140 41.518 49.365 1.00 4.26 295 PHE A CA 1
ATOM 2257 C C . PHE A 1 295 ? 45.176 42.033 48.371 1.00 4.25 295 PHE A C 1
ATOM 2258 O O . PHE A 1 295 ? 44.924 42.050 47.163 1.00 4.43 295 PHE A O 1
ATOM 2266 N N . LYS A 1 296 ? 46.335 42.452 48.863 1.00 4.54 296 LYS A N 1
ATOM 2267 C CA . LYS A 1 296 ? 47.390 42.927 47.971 1.00 4.20 296 LYS A CA 1
ATOM 2268 C C . LYS A 1 296 ? 48.088 41.772 47.253 1.00 4.42 296 LYS A C 1
ATOM 2269 O O . LYS A 1 296 ? 48.337 40.715 47.847 1.00 4.74 296 LYS A O 1
ATOM 2275 N N . ASP A 1 297 ? 48.393 41.976 45.972 1.00 4.82 297 ASP A N 1
ATOM 2276 C CA . ASP A 1 297 ? 49.081 40.964 45.172 1.00 5.14 297 ASP A CA 1
ATOM 2277 C C . ASP A 1 297 ? 50.461 40.660 45.764 1.00 5.35 297 ASP A C 1
ATOM 2278 O O . ASP A 1 297 ? 50.972 39.552 45.614 1.00 6.32 297 ASP A O 1
ATOM 2283 N N . SER A 1 298 ? 51.060 41.646 46.429 1.00 5.14 298 SER A N 1
ATOM 2284 C CA . SER A 1 298 ? 52.381 41.481 47.026 1.00 5.32 298 SER A CA 1
ATOM 2285 C C . SER A 1 298 ? 52.367 40.706 48.348 1.00 5.55 298 SER A C 1
ATOM 2286 O O . SER A 1 298 ? 53.423 40.379 48.887 1.00 5.56 298 SER A O 1
ATOM 2289 N N . ALA A 1 299 ? 51.183 40.404 48.868 1.00 5.72 299 ALA A N 1
ATOM 2290 C CA . ALA A 1 299 ? 51.096 39.647 50.111 1.00 5.67 299 ALA A CA 1
ATOM 2291 C C . ALA A 1 299 ? 51.465 38.187 49.864 1.00 5.71 299 ALA A C 1
ATOM 2292 O O . ALA A 1 299 ? 51.209 37.642 48.788 1.00 6.41 299 ALA A O 1
ATOM 2294 N N . HIS A 1 300 ? 52.078 37.564 50.869 1.00 5.67 300 HIS A N 1
ATOM 2295 C CA . HIS A 1 300 ? 52.464 36.163 50.787 1.00 6.10 300 HIS A CA 1
ATOM 2296 C C . HIS A 1 300 ? 51.674 35.312 51.779 1.00 5.85 300 HIS A C 1
ATOM 2297 O O . HIS A 1 300 ? 51.770 34.083 51.767 1.00 6.52 300 HIS A O 1
ATOM 2304 N N . GLY A 1 301 ? 50.890 35.962 52.635 1.00 5.79 301 GLY A N 1
ATOM 2305 C CA . GLY A 1 301 ? 50.105 35.229 53.610 1.00 6.06 301 GLY A CA 1
ATOM 2306 C C . GLY A 1 301 ? 49.499 36.139 54.659 1.00 5.83 301 GLY A C 1
ATOM 2307 O O . GLY A 1 301 ? 49.525 37.368 54.523 1.00 6.00 301 GLY A O 1
ATOM 2308 N N . PHE A 1 302 ? 48.963 35.525 55.712 1.00 6.14 302 PHE A N 1
ATOM 2309 C CA . PHE A 1 302 ? 48.317 36.241 56.812 1.00 6.45 302 PHE A CA 1
ATOM 2310 C C . PHE A 1 302 ? 48.875 35.837 58.174 1.00 6.59 302 PHE A C 1
ATOM 2311 O O . PHE A 1 302 ? 49.329 34.704 58.360 1.00 6.99 302 PHE A O 1
ATOM 2319 N N . LEU A 1 303 ? 48.793 36.763 59.125 1.00 7.24 303 LEU A N 1
ATOM 2320 C CA . LEU A 1 303 ? 49.213 36.543 60.509 1.00 8.47 303 LEU A CA 1
ATOM 2321 C C . LEU A 1 303 ? 48.063 37.047 61.376 1.00 7.80 303 LEU A C 1
ATOM 2322 O O . LEU A 1 303 ? 47.451 38.069 61.062 1.00 8.24 303 LEU A O 1
ATOM 2327 N N . LYS A 1 304 ? 47.761 36.343 62.462 1.00 8.26 304 LYS A N 1
ATOM 2328 C CA . LYS A 1 304 ? 46.672 36.762 63.336 1.00 8.53 304 LYS A CA 1
ATOM 2329 C C . LYS A 1 304 ? 47.133 37.899 64.244 1.00 8.44 304 LYS A C 1
ATOM 2330 O O . LYS A 1 304 ? 48.229 37.856 64.797 1.00 9.30 304 LYS A O 1
ATOM 2336 N N . VAL A 1 305 ? 46.300 38.923 64.379 1.00 7.77 305 VAL A N 1
ATOM 2337 C CA . VAL A 1 305 ? 46.613 40.063 65.234 1.00 7.87 305 VAL A CA 1
ATOM 2338 C C . VAL A 1 305 ? 46.408 39.626 66.685 1.00 8.35 305 VAL A C 1
ATOM 2339 O O . VAL A 1 305 ? 45.486 38.874 66.984 1.00 7.62 305 VAL A O 1
ATOM 2343 N N . PRO A 1 306 ? 47.279 40.075 67.605 1.00 8.84 306 PRO A N 1
ATOM 2344 C CA . PRO A 1 306 ? 47.149 39.700 69.018 1.00 9.37 306 PRO A CA 1
ATOM 2345 C C . PRO A 1 306 ? 45.761 40.001 69.587 1.00 9.37 306 PRO A C 1
ATOM 2346 O O . PRO A 1 306 ? 45.077 40.915 69.129 1.00 9.20 306 PRO A O 1
ATOM 2350 N N . PRO A 1 307 ? 45.338 39.242 70.610 1.00 9.57 307 PRO A N 1
ATOM 2351 C CA . PRO A 1 307 ? 44.027 39.407 71.248 1.00 9.49 307 PRO A CA 1
ATOM 2352 C C . PRO A 1 307 ? 43.606 40.829 71.621 1.00 9.07 307 PRO A C 1
ATOM 2353 O O . PRO A 1 307 ? 44.349 41.560 72.279 1.00 9.00 307 PRO A O 1
ATOM 2357 N N . ARG A 1 308 ? 42.397 41.194 71.192 1.00 9.25 308 ARG A N 1
ATOM 2358 C CA . ARG A 1 308 ? 41.781 42.491 71.467 1.00 9.75 308 ARG A CA 1
ATOM 2359 C C . ARG A 1 308 ? 42.581 43.737 71.111 1.00 9.35 308 ARG A C 1
ATOM 2360 O O . ARG A 1 308 ? 42.247 44.833 71.551 1.00 10.09 308 ARG A O 1
ATOM 2368 N N . MET A 1 309 ? 43.616 43.593 70.296 1.00 8.53 309 MET A N 1
ATOM 2369 C CA . MET A 1 309 ? 44.425 44.750 69.940 1.00 8.24 309 MET A CA 1
ATOM 2370 C C . MET A 1 309 ? 43.638 45.781 69.123 1.00 8.03 309 MET A C 1
ATOM 2371 O O . MET A 1 309 ? 42.904 45.428 68.195 1.00 8.23 309 MET A O 1
ATOM 2376 N N . ASP A 1 310 ? 43.782 47.058 69.474 1.00 8.88 310 ASP A N 1
ATOM 2377 C CA . ASP A 1 310 ? 43.084 48.113 68.747 1.00 9.77 310 ASP A CA 1
ATOM 2378 C C . ASP A 1 310 ? 43.971 48.690 67.645 1.00 9.19 310 ASP A C 1
ATOM 2379 O O . ASP A 1 310 ? 45.149 48.346 67.542 1.00 9.54 310 ASP A O 1
ATOM 2384 N N . ALA A 1 311 ? 43.403 49.562 66.820 1.00 9.01 311 ALA A N 1
ATOM 2385 C CA . ALA A 1 311 ? 44.137 50.147 65.701 1.00 9.14 311 ALA A CA 1
ATOM 2386 C C . ALA A 1 311 ? 45.401 50.915 66.065 1.00 9.14 311 ALA A C 1
ATOM 2387 O O . ALA A 1 311 ? 46.449 50.717 65.450 1.00 9.43 311 ALA A O 1
ATOM 2389 N N . LYS A 1 312 ? 45.311 51.799 67.053 1.00 9.59 312 LYS A N 1
ATOM 2390 C CA . LYS A 1 312 ? 46.478 52.582 67.438 1.00 10.07 312 LYS A CA 1
ATOM 2391 C C . LYS A 1 312 ? 47.630 51.711 67.915 1.00 9.57 312 LYS A C 1
ATOM 2392 O O . LYS A 1 312 ? 48.789 51.971 67.595 1.00 9.50 312 LYS A O 1
ATOM 2398 N N . MET A 1 313 ? 47.313 50.671 68.676 1.00 9.44 313 MET A N 1
ATOM 2399 C CA . MET A 1 313 ? 48.346 49.780 69.180 1.00 9.48 313 MET A CA 1
ATOM 2400 C C . MET A 1 313 ? 48.952 48.952 68.050 1.00 9.25 313 MET A C 1
ATOM 2401 O O . MET A 1 313 ? 50.166 48.747 68.008 1.00 9.42 313 MET A O 1
ATOM 2406 N N . TYR A 1 314 ? 48.111 48.482 67.133 1.00 8.73 314 TYR A N 1
ATOM 2407 C CA . TYR A 1 314 ? 48.593 47.700 65.999 1.00 8.41 314 TYR A CA 1
ATOM 2408 C C . TYR A 1 314 ? 49.507 48.539 65.108 1.00 7.64 314 TYR A C 1
ATOM 2409 O O . TYR A 1 314 ? 50.585 48.099 64.707 1.00 7.63 314 TYR A O 1
ATOM 2418 N N . LEU A 1 315 ? 49.066 49.750 64.794 1.00 7.72 315 LEU A N 1
ATOM 2419 C CA . LEU A 1 315 ? 49.832 50.633 63.923 1.00 7.82 315 LEU A CA 1
ATOM 2420 C C . LEU A 1 315 ? 51.194 51.031 64.481 1.00 7.40 315 LEU A C 1
ATOM 2421 O O . LEU A 1 315 ? 52.168 51.150 63.735 1.00 7.93 315 LEU A O 1
ATOM 2426 N N . GLY A 1 316 ? 51.266 51.223 65.794 1.00 7.67 316 GLY A N 1
ATOM 2427 C CA . GLY A 1 316 ? 52.523 51.616 66.403 1.00 7.85 316 GLY A CA 1
ATOM 2428 C C . GLY A 1 316 ? 52.589 53.120 66.579 1.00 8.49 316 GLY A C 1
ATOM 2429 O O . GLY A 1 316 ? 52.011 53.878 65.796 1.00 8.15 316 GLY A O 1
ATOM 2430 N N . TYR A 1 317 ? 53.319 53.556 67.599 1.00 9.26 317 TYR A N 1
ATOM 2431 C CA . TYR A 1 317 ? 53.439 54.977 67.905 1.00 10.31 317 TYR A CA 1
ATOM 2432 C C . TYR A 1 317 ? 54.037 55.823 66.781 1.00 10.52 317 TYR A C 1
ATOM 2433 O O . TYR A 1 317 ? 53.600 56.952 66.554 1.00 10.73 317 TYR A O 1
ATOM 2442 N N . GLU A 1 318 ? 55.031 55.289 66.079 1.00 10.90 318 GLU A N 1
ATOM 2443 C CA . GLU A 1 318 ? 55.666 56.034 64.996 1.00 11.61 318 GLU A CA 1
ATOM 2444 C C . GLU A 1 318 ? 54.681 56.418 63.892 1.00 10.78 318 GLU A C 1
ATOM 2445 O O . GLU A 1 318 ? 54.600 57.587 63.504 1.00 11.08 318 GLU A O 1
ATOM 2451 N N . TYR A 1 319 ? 53.931 55.442 63.388 1.00 9.62 319 TYR A N 1
ATOM 2452 C CA . TYR A 1 319 ? 52.975 55.712 62.320 1.00 9.01 319 TYR A CA 1
ATOM 2453 C C . TYR A 1 319 ? 51.793 56.543 62.808 1.00 8.64 319 TYR A C 1
ATOM 2454 O O . TYR A 1 319 ? 51.330 57.440 62.103 1.00 8.86 319 TYR A O 1
ATOM 2463 N N . VAL A 1 320 ? 51.302 56.253 64.008 1.00 8.89 320 VAL A N 1
ATOM 2464 C CA . VAL A 1 320 ? 50.188 57.016 64.553 1.00 9.77 320 VAL A CA 1
ATOM 2465 C C . VAL A 1 320 ? 50.605 58.480 64.667 1.00 10.62 320 VAL A C 1
ATOM 2466 O O . VAL A 1 320 ? 49.829 59.382 64.348 1.00 10.78 320 VAL A O 1
ATOM 2470 N N . THR A 1 321 ? 51.837 58.711 65.112 1.00 11.47 321 THR A N 1
ATOM 2471 C CA . THR A 1 321 ? 52.353 60.068 65.257 1.00 12.24 321 THR A CA 1
ATOM 2472 C C . THR A 1 321 ? 52.463 60.752 63.895 1.00 12.44 321 THR A C 1
ATOM 2473 O O . THR A 1 321 ? 52.239 61.959 63.773 1.00 13.00 321 THR A O 1
ATOM 2477 N N . ALA A 1 322 ? 52.809 59.978 62.871 1.00 12.60 322 ALA A N 1
ATOM 2478 C CA . ALA A 1 322 ? 52.931 60.524 61.525 1.00 12.42 322 ALA A CA 1
ATOM 2479 C C . ALA A 1 322 ? 51.571 61.034 61.052 1.00 12.44 322 ALA A C 1
ATOM 2480 O O . ALA A 1 322 ? 51.478 62.105 60.450 1.00 12.69 322 ALA A O 1
ATOM 2482 N N . ILE A 1 323 ? 50.520 60.269 61.335 1.00 12.05 323 ILE A N 1
ATOM 2483 C CA . ILE A 1 323 ? 49.169 60.650 60.940 1.00 12.38 323 ILE A CA 1
ATOM 2484 C C . ILE A 1 323 ? 48.665 61.846 61.745 1.00 12.97 323 ILE A C 1
ATOM 2485 O O . ILE A 1 323 ? 48.105 62.792 61.186 1.00 12.96 323 ILE A O 1
ATOM 2490 N N . ARG A 1 324 ? 48.864 61.801 63.059 1.00 13.72 324 ARG A N 1
ATOM 2491 C CA . ARG A 1 324 ? 48.422 62.883 63.930 1.00 14.82 324 ARG A CA 1
ATOM 2492 C C . ARG A 1 324 ? 49.144 64.191 63.630 1.00 15.01 324 ARG A C 1
ATOM 2493 O O . ARG A 1 324 ? 48.539 65.263 63.662 1.00 15.11 324 ARG A O 1
ATOM 2501 N N . ASN A 1 325 ? 50.437 64.107 63.342 1.00 15.37 325 ASN A N 1
ATOM 2502 C CA . ASN A 1 325 ? 51.213 65.302 63.034 1.00 15.90 325 ASN A CA 1
ATOM 2503 C C . ASN A 1 325 ? 50.730 65.943 61.735 1.00 15.54 325 ASN A C 1
ATOM 2504 O O . ASN A 1 325 ? 50.640 67.166 61.636 1.00 15.27 325 ASN A O 1
ATOM 2509 N N . LEU A 1 326 ? 50.419 65.120 60.739 1.00 15.27 326 LEU A N 1
ATOM 2510 C CA . LEU A 1 326 ? 49.933 65.643 59.469 1.00 15.21 326 LEU A CA 1
ATOM 2511 C C . LEU A 1 326 ? 48.615 66.373 59.690 1.00 15.43 326 LEU A C 1
ATOM 2512 O O . LEU A 1 326 ? 48.385 67.444 59.132 1.00 15.68 326 LEU A O 1
ATOM 2517 N N . ARG A 1 327 ? 47.755 65.792 60.520 1.00 15.60 327 ARG A N 1
ATOM 2518 C CA . ARG A 1 327 ? 46.449 66.377 60.806 1.00 16.07 327 ARG A CA 1
ATOM 2519 C C . ARG A 1 327 ? 46.505 67.457 61.879 1.00 16.45 327 ARG A C 1
ATOM 2520 O O . ARG A 1 327 ? 45.760 68.437 61.820 1.00 17.20 327 ARG A O 1
#

GO terms:
  GO:0005515 protein binding (F, IPI)
  GO:0005576 extracellular region (C, IDA)
  GO:0060586 multicellular organismal-level iron ion homeostasis (P, IMP)
  GO:0048471 perinuclear region of cytoplasm (C, IDA)
  GO:1990459 transferrin receptor binding (F, IPI)
  GO:0030139 endocytic vesicle (C, IDA)
  GO:0032436 positive regulation of proteasomal ubiquitin-dependent protein catabolic process (P, IDA)
  GO:0044325 transmembrane transporter binding (F, IPI)
  GO:0019899 enzyme binding (F, IPI)
  GO:0034774 secretory granule lumen (C, TAS)
  GO:0005576 extracellular region (C, TAS)
  GO:0005788 endoplasmic reticulum lumen (C, TAS)
  GO:0010008 endosome membrane (C, TAS)
  GO:0030669 clathrin-coated endocytic vesicle membrane (C, TAS)
  GO:0008198 ferrous iron binding (F, IDA)
  GO:0034986 iron chaperone activity (F, IDA)
  GO:1990712 HFE-transferrin receptor complex (C, IDA)
  GO:0048260 positive regulation of receptor-mediated endocytosis (P, IDA)
  GO:0006826 iron ion transport (P, IDA)
  GO:0007166 cell surface receptor signaling pathway (P, IDA)

B-factor: mean 9.86, std 3.97, range [3.71, 27.28]

Nearest PDB structures (foldseek):
  1jqf-assembly1_A  TM=1.003E+00  e=1.993E-74  Homo sapiens
  1oqg-assembly1_A  TM=1.002E+00  e=2.136E-73  Homo sapiens
  1d4n-assembly1_A  TM=1.001E+00  e=1.227E-72  Homo sapiens
  1d3k-assembly1_A  TM=1.001E+00  e=1.899E-72  Homo sapiens
  1a8e-assembly1_A  TM=1.001E+00  e=5.156E-72  Homo sapiens

Foldseek 3Di:
DEAEEEFADDLLQVQQVLLQVVCPVPPDPPAYGYHYDYDNAVVVVLVCQQVVNGFKFWFALLVLVVSCDPPRNWFFWKFFFFDAPVDTHQKFFKFKKFFPPPDFALLRQFAFEAQFQAPRHDQRYLLSCLVCQVVFDPPCPVVLQSVLNRYVAYQHAPDQCVVRVRNCRLFPPSRRDVVGCLHHQQSSVVSRVVPVGGIGTHTLCSVVVPDVDVVVQQRMWTHAPVGDIGRSVVSVRRGRDMFGTIGMIGGLPPNCSVSVCSSQVVSCCCAFDPRDPSHHPQDDPSDAQRRHHVRTRGMDTDPPPDGSDVRGDPVSVCSNVSSD

Secondary structure (DSSP, 8-state):
-EEEEEEEHHHHHHHHHHHHHHHHHHS-TTS-EEEEEEESSHHHHHHHHHTTS--BEEE-HHHHHHHHSTTT--EEEEEEEEE-SSSEESEEEEEEEEETT----GGG-TT--EEES-TT-IIIIIHHHHHHGGGSPSP--SHHHHHHHHSSSEE-TTS-TTT-GGGGTTSTT--SSTTSTT-HHHHHHHHHHTTS-SEEEEETTHHHHH--SHHHHTTEEEE-TTS-EEEGGGGGGS-SEEEEPPEEEE-SSS--HHHHHHHHHHHHHHHSTTT-SS--TT--TT-SSSSS-TTEEEEEEPPTT--HHHHH-HHHHHHHHHH-

Solvent-accessible surface area: 13836 Å² total; per-residue (Å²): 160,55,0,60,2,1,0,17,7,88,68,24,19,49,2,0,67,20,2,85,54,49,0,113,83,67,16,84,130,127,16,4,30,3,32,52,35,112,58,75,16,24,87,60,0,6,125,4,0,40,56,91,97,0,0,0,7,23,4,4,0,0,2,0,22,39,0,54,70,83,105,19,75,2,57,3,15,0,6,0,15,4,39,34,107,154,92,62,38,64,62,0,24,0,1,0,2,0,72,104,124,52,66,6,47,14,98,91,1,135,41,54,65,0,0,0,3,0,40,8,38,0,2,0,7,7,13,0,0,31,87,4,66,104,64,2,54,137,95,65,175,63,32,42,90,0,0,4,67,9,6,47,2,1,0,0,0,31,6,74,27,124,94,26,79,55,0,9,97,17,7,124,62,3,30,20,5,36,134,21,104,21,35,12,19,20,6,0,2,83,0,1,101,78,52,33,7,49,0,0,0,0,2,23,19,0,4,71,44,45,18,96,94,118,76,64,32,61,115,17,33,2,1,5,95,96,60,53,42,64,67,5,65,79,37,115,105,4,41,9,26,94,2,20,0,13,0,0,0,0,25,77,165,60,2,57,73,88,34,0,57,70,0,0,47,58,0,32,112,67,7,3,42,143,105,21,197,124,16,60,1,3,44,22,125,74,30,81,34,0,11,5,5,23,19,0,50,0,4,74,95,10,71,111,202,60,42,0,75,119,40,9,27,167,147,10,5,38,38,1,106,116,13,149

Radius of gyration: 19.12 Å; Cα contacts (8 Å, |Δi|>4): 745; chains: 1; bounding box: 43×58×41 Å

Sequence (324 aa):
KTVRWCAVSEHEATKCQSFRDHMKSVIPSDGPSVACVKKASYLDCIRAIAANEADAVTLDAGLVYDAYLAPNNLKPVVAEFYGSKEDPQTFYYAVAVVKKDSGFQMNQLRGKKSCHTGLGRRSAGWNIPIGLLYCDLPEPRKPLEKAVANFFSGSCAPCADGTDFPQLCQLCPGCGCSTLNQYFGYSGAFKCLKDGAGDVAFVKHSTIFENLANKADRDQYELLCLDNTRKPVDEYKDCHLAQVPSHTVVARSMGGKEDLIWELLNQAQEHFGKDKSKEFQLFSSPHGKDLLFKDSAHGFLKVPPRMDAKMYLGYEYVTAIRNLR